Protein AF-A0A0F8YLU1-F1 (afdb_monomer_lite)

Secondary structure (DSSP, 8-state):
----GGG-B---SSS-S--BHHHHHHHH---EEEEE--EEE-SSS-EEE--EEEEEESSSSTTSPEEEEEE--EEPSPPPBTSEEEEEEE-GGGS-EEEEESSTHHHHT-TTEEEEEEEEEETTEEEEEPPP---SHHHHHHHHHHHHH-S-EEEE---EEEETTTEEEE---EEEETTEEEEPPPEETT-EEE--B--TTEEE-TTS---GGGTT-EEEETTTTEEEEEEEEEETTEEEESS-S-SSS--EEEES-EEEEEEETTSSS-EEEEEEEE-S--SSEEEETTTEEEEPPTT-B--EEEEEETTSS-EEEEEPSS-B-HHHHHTPPPPSS--HHHHHHEEE--

Sequence (350 aa):
DITKSTDVEVSELKTATYDDVQDYINFYGHRSLFPGGAITDNGDGTVAIASLTGWSSISDSESAVGKFFDFAGGNTPSLTDLTTNYIYLDYNGGTPQLVVSTDILTHGFKLDHIHVGTAFRDGTETHFHKPTNFELDLGATVDMHHQEEDLVHRVDGLITTETGTRNLDVTAGVLYEGLNRHTSLPFDTSRSGTADFNEVNKLHDADGDFSANDVGKSVHNTTDDTYGTITAFVDSGELTLAGDTFPDGDENYTIDFWTYHYYDGDLGTPAWVEVHGATQISNSQYNDVATGLSNFTANRYGVSWVFMEIDGQHFHVVYGQGDYKVNQAEEAGVPSSLPNIVTNYCALIA

Structure (mmCIF, N/CA/C/O backbone):
data_AF-A0A0F8YLU1-F1
#
_entry.id   AF-A0A0F8YLU1-F1
#
loop_
_atom_site.group_PDB
_atom_site.id
_atom_site.type_symbol
_atom_site.label_atom_id
_atom_site.label_alt_id
_atom_site.label_comp_id
_atom_site.label_asym_id
_atom_site.label_entity_id
_atom_site.label_seq_id
_atom_site.pdbx_PDB_ins_code
_atom_site.Cartn_x
_atom_site.Cartn_y
_atom_site.Cartn_z
_atom_site.occupancy
_atom_site.B_iso_or_equiv
_atom_site.auth_seq_id
_atom_site.auth_comp_id
_atom_site.auth_asym_id
_atom_site.auth_atom_id
_atom_site.pdbx_PDB_model_num
ATOM 1 N N . ASP A 1 1 ? 38.378 -16.925 -27.581 1.00 68.25 1 ASP A N 1
ATOM 2 C CA . ASP A 1 1 ? 37.843 -15.647 -28.076 1.00 68.25 1 ASP A CA 1
ATOM 3 C C . ASP A 1 1 ? 36.393 -15.513 -27.673 1.00 68.25 1 ASP A C 1
ATOM 5 O O . ASP A 1 1 ? 35.659 -16.489 -27.761 1.00 68.25 1 ASP A O 1
ATOM 9 N N . ILE A 1 2 ? 36.027 -14.353 -27.131 1.00 78.31 2 ILE A N 1
ATOM 10 C CA . ILE A 1 2 ? 34.639 -14.003 -26.821 1.00 78.31 2 ILE A CA 1
ATOM 11 C C . ILE A 1 2 ? 34.125 -13.256 -28.052 1.00 78.31 2 ILE A C 1
ATOM 13 O O . ILE A 1 2 ? 34.596 -12.153 -28.321 1.00 78.31 2 ILE A O 1
ATOM 17 N N . THR A 1 3 ? 33.222 -13.867 -28.815 1.00 83.31 3 THR A N 1
ATOM 18 C CA . THR A 1 3 ? 32.507 -13.184 -29.903 1.00 83.31 3 THR A CA 1
ATOM 19 C C . THR A 1 3 ? 31.447 -12.280 -29.282 1.00 83.31 3 THR A C 1
ATOM 21 O O . THR A 1 3 ? 30.679 -12.743 -28.436 1.00 83.31 3 THR A O 1
ATOM 24 N N . LYS A 1 4 ? 31.428 -10.991 -29.637 1.00 86.81 4 LYS A N 1
ATOM 25 C CA . LYS A 1 4 ? 30.410 -10.054 -29.139 1.00 86.81 4 LYS A CA 1
ATOM 26 C C . LYS A 1 4 ? 29.098 -10.275 -29.882 1.00 86.81 4 LYS A C 1
ATOM 28 O O . LYS A 1 4 ? 29.123 -10.708 -31.025 1.00 86.81 4 LYS A O 1
ATOM 33 N N . SER A 1 5 ? 27.969 -9.937 -29.262 1.00 84.12 5 SER A N 1
ATOM 34 C CA . SER A 1 5 ? 26.648 -9.967 -29.913 1.00 84.12 5 SER A CA 1
ATOM 35 C C . SER A 1 5 ? 26.618 -9.166 -31.218 1.00 84.12 5 SER A C 1
ATOM 37 O O . SER A 1 5 ? 26.029 -9.633 -32.183 1.00 84.12 5 SER A O 1
ATOM 39 N N . THR A 1 6 ? 27.330 -8.037 -31.262 1.00 87.88 6 THR A N 1
ATOM 40 C CA . THR A 1 6 ? 27.495 -7.175 -32.450 1.00 87.88 6 THR A CA 1
ATOM 41 C C . THR A 1 6 ? 28.252 -7.825 -33.607 1.00 87.88 6 THR A C 1
ATOM 43 O O . THR A 1 6 ? 28.361 -7.257 -34.682 1.00 87.88 6 THR A O 1
ATOM 46 N N . ASP A 1 7 ? 28.873 -8.980 -33.364 1.00 89.44 7 ASP A N 1
ATOM 47 C CA . ASP A 1 7 ? 29.662 -9.705 -34.359 1.00 89.44 7 ASP A CA 1
ATOM 48 C C . ASP A 1 7 ? 28.977 -11.039 -34.735 1.00 89.44 7 ASP A C 1
ATOM 50 O O . ASP A 1 7 ? 29.549 -11.852 -35.466 1.00 89.44 7 ASP A O 1
ATOM 54 N N . VAL A 1 8 ? 27.786 -11.314 -34.180 1.00 92.38 8 VAL A N 1
ATOM 55 C CA . VAL A 1 8 ? 27.002 -12.525 -34.456 1.00 92.38 8 VAL A CA 1
ATOM 56 C C . VAL A 1 8 ? 25.861 -12.169 -35.399 1.00 92.38 8 VAL A C 1
ATOM 58 O O . VAL A 1 8 ? 24.826 -11.674 -34.970 1.00 92.38 8 VAL A O 1
ATOM 61 N N . GLU A 1 9 ? 26.057 -12.479 -36.674 1.00 92.31 9 GLU A N 1
ATOM 62 C CA . GLU A 1 9 ? 25.076 -12.272 -37.742 1.00 92.31 9 GLU A CA 1
ATOM 63 C C . GLU A 1 9 ? 23.795 -13.099 -37.533 1.00 92.31 9 GLU A C 1
ATOM 65 O O . GLU A 1 9 ? 23.839 -14.273 -37.135 1.00 92.31 9 GLU A O 1
ATOM 70 N N . VAL A 1 10 ? 22.651 -12.517 -37.886 1.00 90.12 10 VAL A N 1
ATOM 71 C CA . VAL A 1 10 ? 21.368 -13.213 -38.037 1.00 90.12 10 VAL A CA 1
ATOM 72 C C . VAL A 1 10 ? 21.068 -13.482 -39.516 1.00 90.12 10 VAL A C 1
ATOM 74 O O . VAL A 1 10 ? 21.683 -12.935 -40.424 1.00 90.12 10 VAL A O 1
ATOM 77 N N . SER A 1 11 ? 20.123 -14.383 -39.802 1.00 92.88 11 SER A N 1
ATOM 78 C CA . SER A 1 11 ? 19.736 -14.655 -41.192 1.00 92.88 11 SER A CA 1
ATOM 79 C C . SER A 1 11 ? 19.017 -13.447 -41.794 1.00 92.88 11 SER A C 1
ATOM 81 O O . SER A 1 11 ? 17.871 -13.174 -41.441 1.00 92.88 11 SER A O 1
ATOM 83 N N . GLU A 1 12 ? 19.637 -12.799 -42.775 1.00 90.12 12 GLU A N 1
ATOM 84 C CA . GLU A 1 12 ? 19.098 -11.606 -43.429 1.00 90.12 12 GLU A CA 1
ATOM 85 C C . GLU A 1 12 ? 18.596 -11.846 -44.865 1.00 90.12 12 GLU A C 1
ATOM 87 O O . GLU A 1 12 ? 18.994 -12.778 -45.573 1.00 90.12 12 GLU A O 1
ATOM 92 N N . LEU A 1 13 ? 17.688 -10.975 -45.318 1.00 92.38 13 LEU A N 1
ATOM 93 C CA . LEU A 1 13 ? 17.268 -10.910 -46.714 1.00 92.38 13 LEU A CA 1
ATOM 94 C C . LEU A 1 13 ? 18.030 -9.789 -47.427 1.00 92.38 13 LEU A C 1
ATOM 96 O O . LEU A 1 13 ? 17.657 -8.622 -47.326 1.00 92.38 13 LEU A O 1
ATOM 100 N N . LYS A 1 14 ? 19.010 -10.165 -48.258 1.00 92.00 14 LYS A N 1
ATOM 101 C CA . LYS A 1 14 ? 19.927 -9.229 -48.939 1.00 92.00 14 LYS A CA 1
ATOM 102 C C . LYS A 1 14 ? 20.743 -8.453 -47.903 1.00 92.00 14 LYS A C 1
ATOM 104 O O . LYS A 1 14 ? 21.331 -9.103 -47.069 1.00 92.00 14 LYS A O 1
ATOM 109 N N . THR A 1 15 ? 20.810 -7.127 -48.011 1.00 88.75 15 THR A N 1
ATOM 110 C CA . THR A 1 15 ? 21.488 -6.246 -47.057 1.00 88.75 15 THR A CA 1
ATOM 111 C C . THR A 1 15 ? 20.410 -5.609 -46.198 1.00 88.75 15 THR A C 1
ATOM 113 O O . THR A 1 15 ? 19.779 -4.634 -46.629 1.00 88.75 15 THR A O 1
ATOM 116 N N . ALA A 1 16 ? 20.118 -6.230 -45.060 1.00 90.00 16 ALA A N 1
ATOM 117 C CA . ALA A 1 16 ? 19.175 -5.672 -44.104 1.00 90.00 16 ALA A CA 1
ATOM 118 C C . ALA A 1 16 ? 19.813 -4.483 -43.365 1.00 90.00 16 ALA A C 1
ATOM 120 O O . ALA A 1 16 ? 21.024 -4.299 -43.377 1.00 90.00 16 ALA A O 1
ATOM 121 N N . THR A 1 17 ? 18.985 -3.616 -42.778 1.00 90.06 17 THR A N 1
ATOM 122 C CA . THR A 1 17 ? 19.468 -2.510 -41.927 1.00 90.06 17 THR A CA 1
ATOM 123 C C . THR A 1 17 ? 19.915 -2.998 -40.549 1.00 90.06 17 THR A C 1
ATOM 125 O O . THR A 1 17 ? 20.731 -2.331 -39.928 1.00 90.06 17 THR A O 1
ATOM 128 N N . TYR A 1 18 ? 19.363 -4.130 -40.112 1.00 89.62 18 TYR A N 1
ATOM 129 C CA . TYR A 1 18 ? 19.653 -4.807 -38.856 1.00 89.62 18 TYR A CA 1
ATOM 130 C C . TYR A 1 18 ? 20.107 -6.219 -39.204 1.00 89.62 18 TYR A C 1
ATOM 132 O O . TYR A 1 18 ? 19.335 -6.959 -39.829 1.00 89.62 18 TYR A O 1
ATOM 140 N N . ASP A 1 19 ? 21.343 -6.556 -38.871 1.00 92.06 19 ASP A N 1
ATOM 141 C CA . ASP A 1 19 ? 22.030 -7.748 -39.377 1.00 92.06 19 ASP A CA 1
ATOM 142 C C . ASP A 1 19 ? 22.650 -8.612 -38.272 1.00 92.06 19 ASP A C 1
ATOM 144 O O . ASP A 1 19 ? 22.906 -9.793 -38.502 1.00 92.06 19 ASP A O 1
ATOM 148 N N . ASP A 1 20 ? 22.753 -8.105 -37.041 1.00 91.94 20 ASP A N 1
ATOM 149 C CA . ASP A 1 20 ? 23.341 -8.835 -35.919 1.00 91.94 20 ASP A CA 1
ATOM 150 C C . ASP A 1 20 ? 22.358 -9.157 -34.766 1.00 91.94 20 ASP A C 1
ATOM 152 O O . ASP A 1 20 ? 21.194 -8.740 -34.707 1.00 91.94 20 ASP A O 1
ATOM 156 N N . VAL A 1 21 ? 22.825 -9.981 -33.823 1.00 90.62 21 VAL A N 1
ATOM 157 C CA . VAL A 1 21 ? 22.070 -10.366 -32.620 1.00 90.62 21 VAL A CA 1
ATOM 158 C C . VAL A 1 21 ? 21.841 -9.177 -31.685 1.00 90.62 21 VAL A C 1
ATOM 160 O O . VAL A 1 21 ? 20.828 -9.156 -30.983 1.00 90.62 21 VAL A O 1
ATOM 163 N N . GLN A 1 22 ? 22.749 -8.199 -31.639 1.00 89.38 22 GLN A N 1
ATOM 164 C CA . GLN A 1 22 ? 22.574 -7.010 -30.805 1.00 89.38 22 GLN A CA 1
ATOM 165 C C . GLN A 1 22 ? 21.414 -6.152 -31.309 1.00 89.38 22 GLN A C 1
ATOM 167 O O . GLN A 1 22 ? 20.611 -5.705 -30.495 1.00 89.38 22 GLN A O 1
ATOM 172 N N . ASP A 1 23 ? 21.289 -5.964 -32.617 1.00 88.31 23 ASP A N 1
ATOM 173 C CA . ASP A 1 23 ? 20.186 -5.236 -33.228 1.00 88.31 23 ASP A CA 1
ATOM 174 C C . ASP A 1 23 ? 18.858 -5.916 -32.938 1.00 88.31 23 ASP A C 1
ATOM 176 O O . ASP A 1 23 ? 17.919 -5.258 -32.497 1.00 88.31 23 ASP A O 1
ATOM 180 N N . TYR A 1 24 ? 18.792 -7.243 -33.084 1.00 87.25 24 TYR A N 1
ATOM 181 C CA . TYR A 1 24 ? 17.609 -7.997 -32.676 1.00 87.25 24 TYR A CA 1
ATOM 182 C C . TYR A 1 24 ? 17.284 -7.739 -31.195 1.00 87.25 24 TYR A C 1
ATOM 184 O O . TYR A 1 24 ? 16.157 -7.390 -30.852 1.00 87.25 24 TYR A O 1
ATOM 192 N N . ILE A 1 25 ? 18.274 -7.829 -30.307 1.00 86.19 25 ILE A N 1
ATOM 193 C CA . ILE A 1 25 ? 18.087 -7.552 -28.878 1.00 86.19 25 ILE A CA 1
ATOM 194 C C . ILE A 1 25 ? 17.696 -6.091 -28.613 1.00 86.19 25 ILE A C 1
ATOM 196 O O . ILE A 1 25 ? 17.015 -5.852 -27.634 1.00 86.19 25 ILE A O 1
ATOM 200 N N . ASN A 1 26 ? 18.029 -5.101 -29.436 1.00 84.62 26 ASN A N 1
ATOM 201 C CA . ASN A 1 26 ? 17.576 -3.725 -29.179 1.00 84.62 26 ASN A CA 1
ATOM 202 C C . ASN A 1 26 ? 16.054 -3.576 -29.365 1.00 84.62 26 ASN A C 1
ATOM 204 O O . ASN A 1 26 ? 15.418 -2.826 -28.631 1.00 84.62 26 ASN A O 1
ATOM 208 N N . PHE A 1 27 ? 15.459 -4.347 -30.283 1.00 78.00 27 PHE A N 1
ATOM 209 C CA . PHE A 1 27 ? 14.010 -4.340 -30.521 1.00 78.00 27 PHE A CA 1
ATOM 210 C C . PHE A 1 27 ? 13.203 -5.194 -29.552 1.00 78.00 27 PHE A C 1
ATOM 212 O O . PHE A 1 27 ? 12.016 -4.941 -29.402 1.00 78.00 27 PHE A O 1
ATOM 219 N N . TYR A 1 28 ? 13.811 -6.223 -28.955 1.00 73.94 28 TYR A N 1
ATOM 220 C CA . TYR A 1 28 ? 13.115 -7.171 -28.070 1.00 73.94 28 TYR A CA 1
ATOM 221 C C . TYR A 1 28 ? 13.640 -7.151 -26.629 1.00 73.94 28 TYR A C 1
ATOM 223 O O . TYR A 1 28 ? 12.978 -7.615 -25.712 1.00 73.94 28 TYR A O 1
ATOM 231 N N . GLY A 1 29 ? 14.841 -6.639 -26.405 1.00 67.62 29 GLY A N 1
ATOM 232 C CA . GLY A 1 29 ? 15.466 -6.407 -25.108 1.00 67.62 29 GLY A CA 1
ATOM 233 C C . GLY A 1 29 ? 15.010 -5.061 -24.579 1.00 67.62 29 GLY A C 1
ATOM 234 O O . GLY A 1 29 ? 15.733 -4.069 -24.630 1.00 67.62 29 GLY A O 1
ATOM 235 N N . HIS A 1 30 ? 13.780 -5.036 -24.094 1.00 73.00 30 HIS A N 1
ATOM 236 C CA . HIS A 1 30 ? 13.181 -3.864 -23.465 1.00 73.00 30 HIS A CA 1
ATOM 237 C C . HIS A 1 30 ? 13.612 -3.742 -22.009 1.00 73.00 30 HIS A C 1
ATOM 239 O O . HIS A 1 30 ? 14.353 -4.583 -21.512 1.00 73.00 30 HIS A O 1
ATOM 245 N N . ARG A 1 31 ? 13.124 -2.722 -21.298 1.00 82.06 31 ARG A N 1
ATOM 246 C CA . ARG A 1 31 ? 13.437 -2.538 -19.880 1.00 82.06 31 ARG A CA 1
ATOM 247 C C . ARG A 1 31 ? 13.064 -3.760 -19.038 1.00 82.06 31 ARG A C 1
ATOM 249 O O . ARG A 1 31 ? 12.001 -4.354 -19.212 1.00 82.06 31 ARG A O 1
ATOM 256 N N . SER A 1 32 ? 13.938 -4.136 -18.118 1.00 84.62 32 SER A N 1
ATOM 257 C CA . SER A 1 32 ? 13.694 -5.250 -17.209 1.00 84.62 32 SER A CA 1
ATOM 258 C C . SER A 1 32 ? 14.352 -4.999 -15.866 1.00 84.62 32 SER A C 1
ATOM 260 O O . SER A 1 32 ? 15.532 -4.644 -15.784 1.00 84.62 32 SER A O 1
ATOM 262 N N . LEU A 1 33 ? 13.569 -5.205 -14.812 1.00 84.50 33 LEU A N 1
ATOM 263 C CA . LEU A 1 33 ? 14.049 -5.200 -13.440 1.00 84.50 33 LEU A CA 1
ATOM 264 C C . LEU A 1 33 ? 14.452 -6.626 -13.060 1.00 84.50 33 LEU A C 1
ATOM 266 O O . LEU A 1 33 ? 13.634 -7.540 -13.116 1.00 84.50 33 LEU A O 1
ATOM 270 N N . PHE A 1 34 ? 15.710 -6.824 -12.679 1.00 83.31 34 PHE A N 1
ATOM 271 C CA . PHE A 1 34 ? 16.201 -8.103 -12.165 1.00 83.31 34 PHE A CA 1
ATOM 272 C C . PHE A 1 34 ? 16.194 -8.093 -10.624 1.00 83.31 34 PHE A C 1
ATOM 274 O O . PHE A 1 34 ? 15.936 -7.048 -10.018 1.00 83.31 34 PHE A O 1
ATOM 281 N N . PRO A 1 35 ? 16.429 -9.243 -9.955 1.00 83.25 35 PRO A N 1
ATOM 282 C CA . PRO A 1 35 ? 16.371 -9.323 -8.497 1.00 83.25 35 PRO A CA 1
ATOM 283 C C . PRO A 1 35 ? 17.220 -8.259 -7.784 1.00 83.25 35 PRO A C 1
ATOM 285 O O . PRO A 1 35 ? 18.314 -7.913 -8.229 1.00 83.25 35 PRO A O 1
ATOM 288 N N . GLY A 1 36 ? 16.718 -7.774 -6.646 1.00 87.19 36 GLY A N 1
ATOM 289 C CA . GLY A 1 36 ? 17.308 -6.679 -5.870 1.00 87.19 36 GLY A CA 1
ATOM 290 C C . GLY A 1 36 ? 16.298 -5.562 -5.619 1.00 87.19 36 GLY A C 1
ATOM 291 O O . GLY A 1 36 ? 15.098 -5.751 -5.826 1.00 87.19 36 GLY A O 1
ATOM 292 N N . GLY A 1 37 ? 16.767 -4.399 -5.167 1.00 89.50 37 GLY A N 1
ATOM 293 C CA . GLY A 1 37 ? 15.939 -3.193 -5.060 1.00 89.50 37 GLY A CA 1
ATOM 294 C C . GLY A 1 37 ? 14.806 -3.335 -4.053 1.00 89.50 37 GLY A C 1
ATOM 295 O O . GLY A 1 37 ? 13.666 -3.012 -4.375 1.00 89.50 37 GLY A O 1
ATOM 296 N N . ALA A 1 38 ? 15.106 -3.909 -2.886 1.00 91.31 38 ALA A N 1
ATOM 297 C CA . ALA A 1 38 ? 14.217 -3.823 -1.735 1.00 91.31 38 ALA A CA 1
ATOM 298 C C . ALA A 1 38 ? 13.979 -2.346 -1.394 1.00 91.31 38 ALA A C 1
ATOM 300 O O . ALA A 1 38 ? 14.909 -1.543 -1.504 1.00 91.31 38 ALA A O 1
ATOM 301 N N . ILE A 1 39 ? 12.747 -2.020 -1.011 1.00 93.62 39 ILE A N 1
ATOM 302 C CA . ILE A 1 39 ? 12.344 -0.674 -0.610 1.00 93.62 39 ILE A CA 1
ATOM 303 C C . ILE A 1 39 ? 12.258 -0.653 0.913 1.00 93.62 39 ILE A C 1
ATOM 305 O O . ILE A 1 39 ? 11.734 -1.597 1.506 1.00 93.62 39 ILE A O 1
ATOM 309 N N . THR A 1 40 ? 12.798 0.385 1.538 1.00 93.12 40 THR A N 1
ATOM 310 C CA . THR A 1 40 ? 12.690 0.607 2.985 1.00 93.12 40 THR A CA 1
ATOM 311 C C . THR A 1 40 ? 12.350 2.062 3.264 1.00 93.12 40 THR A C 1
ATOM 313 O O . THR A 1 40 ? 12.873 2.945 2.583 1.00 93.12 40 THR A O 1
ATOM 316 N N . ASP A 1 41 ? 11.531 2.315 4.284 1.00 91.19 41 ASP A N 1
ATOM 317 C CA . ASP A 1 41 ? 11.295 3.670 4.790 1.00 91.19 41 ASP A CA 1
ATOM 318 C C . ASP A 1 41 ? 12.572 4.229 5.444 1.00 91.19 41 ASP A C 1
ATOM 320 O O . ASP A 1 41 ? 13.274 3.508 6.160 1.00 91.19 41 ASP A O 1
ATOM 324 N N . ASN A 1 42 ? 12.874 5.508 5.215 1.00 91.81 42 ASN A N 1
ATOM 325 C CA . ASN A 1 42 ? 13.940 6.228 5.919 1.00 91.81 42 ASN A CA 1
ATOM 326 C C . ASN A 1 42 ? 13.452 6.925 7.204 1.00 91.81 42 ASN A C 1
ATOM 328 O O . ASN A 1 42 ? 14.278 7.426 7.970 1.00 91.81 42 ASN A O 1
ATOM 332 N N . GLY A 1 43 ? 12.139 6.980 7.444 1.00 88.50 43 GLY A N 1
ATOM 333 C CA . GLY A 1 43 ? 11.510 7.675 8.572 1.00 88.50 43 GLY A CA 1
ATOM 334 C C . GLY A 1 43 ? 11.515 9.202 8.440 1.00 88.50 43 GLY A C 1
ATOM 335 O O . GLY A 1 43 ? 11.332 9.913 9.427 1.00 88.50 43 GLY A O 1
ATOM 336 N N . ASP A 1 44 ? 11.780 9.722 7.241 1.00 90.06 44 ASP A N 1
ATOM 337 C CA . ASP A 1 44 ? 11.851 11.156 6.939 1.00 90.06 44 ASP A CA 1
ATOM 338 C C . ASP A 1 44 ? 10.957 11.568 5.756 1.00 90.06 44 ASP A C 1
ATOM 340 O O . ASP A 1 44 ? 11.106 12.664 5.208 1.00 90.06 44 ASP A O 1
ATOM 344 N N . GLY A 1 45 ? 10.026 10.693 5.358 1.00 90.25 45 GLY A N 1
ATOM 345 C CA . GLY A 1 45 ? 9.192 10.878 4.174 1.00 90.25 45 GLY A CA 1
ATOM 346 C C . GLY A 1 45 ? 9.909 10.563 2.852 1.00 90.25 45 GLY A C 1
ATOM 347 O O . GLY A 1 45 ? 9.423 10.920 1.778 1.00 90.25 45 GLY A O 1
ATOM 348 N N . THR A 1 46 ? 11.078 9.927 2.881 1.00 94.19 46 THR A N 1
ATOM 349 C CA . THR A 1 46 ? 11.717 9.349 1.690 1.00 94.19 46 THR A CA 1
ATOM 350 C C . THR A 1 46 ? 11.883 7.846 1.843 1.00 94.19 46 THR A C 1
ATOM 352 O O . THR A 1 46 ? 11.891 7.320 2.951 1.00 94.19 46 THR A O 1
ATOM 355 N N . VAL A 1 47 ? 12.066 7.150 0.721 1.00 95.81 47 VAL A N 1
ATOM 356 C CA . VAL A 1 47 ? 12.349 5.712 0.727 1.00 95.81 47 VAL A CA 1
ATOM 357 C C . VAL A 1 47 ? 13.746 5.441 0.177 1.00 95.81 47 VAL A C 1
ATOM 359 O O . VAL A 1 47 ? 14.266 6.175 -0.672 1.00 95.81 47 VAL A O 1
ATOM 362 N N . ALA A 1 48 ? 14.379 4.380 0.661 1.00 95.88 48 ALA A N 1
ATOM 363 C CA . ALA A 1 48 ? 15.628 3.865 0.120 1.00 95.88 48 ALA A CA 1
ATOM 364 C C . ALA A 1 48 ? 15.359 2.669 -0.792 1.00 95.88 48 ALA A C 1
ATOM 366 O O . ALA A 1 48 ? 14.561 1.792 -0.473 1.00 95.88 48 ALA A O 1
ATOM 367 N N . ILE A 1 49 ? 16.065 2.625 -1.920 1.00 95.62 49 ILE A N 1
ATOM 368 C CA . ILE A 1 49 ? 16.071 1.496 -2.848 1.00 95.62 49 ILE A CA 1
ATOM 369 C C . ILE A 1 49 ? 17.425 0.804 -2.725 1.00 95.62 49 ILE A C 1
ATOM 371 O O . ILE A 1 49 ? 18.470 1.418 -2.953 1.00 95.62 49 ILE A O 1
ATOM 375 N N . ALA A 1 50 ? 17.420 -0.478 -2.367 1.00 95.38 50 ALA A N 1
ATOM 376 C CA . ALA A 1 50 ? 18.634 -1.282 -2.276 1.00 95.38 50 ALA A CA 1
ATOM 377 C C . ALA A 1 50 ? 19.285 -1.513 -3.652 1.00 95.38 50 ALA A C 1
ATOM 379 O O . ALA A 1 50 ? 18.719 -1.216 -4.706 1.00 95.38 50 ALA A O 1
ATOM 380 N N . SER A 1 51 ? 20.485 -2.096 -3.654 1.00 94.62 51 SER A N 1
ATOM 381 C CA . SER A 1 51 ? 21.176 -2.439 -4.897 1.00 94.62 51 SER A CA 1
ATOM 382 C C . SER A 1 51 ? 20.344 -3.371 -5.778 1.00 94.62 51 SER A C 1
ATOM 384 O O . SER A 1 51 ? 19.683 -4.285 -5.271 1.00 94.62 51 SER A O 1
ATOM 386 N N . LEU A 1 52 ? 20.408 -3.173 -7.091 1.00 92.50 52 LEU A N 1
ATOM 387 C CA . LEU A 1 52 ? 19.699 -3.993 -8.070 1.00 92.50 52 LEU A CA 1
ATOM 388 C C . LEU A 1 52 ? 20.440 -4.030 -9.404 1.00 92.50 52 LEU A C 1
ATOM 390 O O . LEU A 1 52 ? 21.244 -3.144 -9.700 1.00 92.50 52 LEU A O 1
ATOM 394 N N . THR A 1 53 ? 20.120 -5.029 -10.218 1.00 92.50 53 THR A N 1
ATOM 395 C CA . THR A 1 53 ? 20.554 -5.096 -11.615 1.00 92.50 53 THR A CA 1
ATOM 396 C C . THR A 1 53 ? 19.377 -4.736 -12.515 1.00 92.50 53 THR A C 1
ATOM 398 O O . THR A 1 53 ? 18.249 -5.187 -12.309 1.00 92.50 53 THR A O 1
ATOM 401 N N . GLY A 1 54 ? 19.638 -3.908 -13.519 1.00 90.50 54 GLY A N 1
ATOM 402 C CA . GLY A 1 54 ? 18.657 -3.494 -14.511 1.00 90.50 54 GLY A CA 1
ATOM 403 C C . GLY A 1 54 ? 19.136 -3.794 -15.922 1.00 90.50 54 GLY A C 1
ATOM 404 O O . GLY A 1 54 ? 20.335 -3.884 -16.193 1.00 90.50 54 GLY A O 1
ATOM 405 N N . TRP A 1 55 ? 18.177 -3.919 -16.828 1.00 90.25 55 TRP A N 1
ATOM 406 C CA . TRP A 1 55 ? 18.399 -3.748 -18.254 1.00 90.25 55 TRP A CA 1
ATOM 407 C C . TRP A 1 55 ? 17.504 -2.620 -18.750 1.00 90.25 55 TRP A C 1
ATOM 409 O O . TRP A 1 55 ? 16.317 -2.598 -18.431 1.00 90.25 55 TRP A O 1
ATOM 419 N N . SER A 1 56 ? 18.045 -1.706 -19.547 1.00 90.56 56 SER A N 1
ATOM 420 C CA . SER A 1 56 ? 17.256 -0.713 -20.281 1.00 90.56 56 SER A CA 1
ATOM 421 C C . SER A 1 56 ? 17.994 -0.254 -21.534 1.00 90.56 56 SER A C 1
ATOM 423 O O . SER A 1 56 ? 19.188 -0.531 -21.714 1.00 90.56 56 SER A O 1
ATOM 425 N N . SER A 1 57 ? 17.282 0.453 -22.409 1.00 91.38 57 SER A N 1
ATOM 426 C CA . SER A 1 57 ? 17.914 1.197 -23.494 1.00 91.38 57 SER A CA 1
ATOM 427 C C . SER A 1 57 ? 18.757 2.334 -22.921 1.00 91.38 57 SER A C 1
ATOM 429 O O . SER A 1 57 ? 18.389 2.961 -21.931 1.00 91.38 57 SER A O 1
ATOM 431 N N . ILE A 1 58 ? 19.884 2.654 -23.561 1.00 92.50 58 ILE A N 1
ATOM 432 C CA . ILE A 1 58 ? 20.732 3.779 -23.119 1.00 92.50 58 ILE A CA 1
ATOM 433 C C . ILE A 1 58 ? 20.090 5.165 -23.313 1.00 92.50 58 ILE A C 1
ATOM 435 O O . ILE A 1 58 ? 20.648 6.164 -22.856 1.00 92.50 58 ILE A O 1
ATOM 439 N N . SER A 1 59 ? 18.982 5.228 -24.049 1.00 92.88 59 SER A N 1
ATOM 440 C CA . SER A 1 59 ? 18.160 6.415 -24.282 1.00 92.88 59 SER A CA 1
ATOM 441 C C . SER A 1 59 ? 16.746 5.995 -24.674 1.00 92.88 59 SER A C 1
ATOM 443 O O . SER A 1 59 ? 16.569 4.895 -25.202 1.00 92.88 59 SER A O 1
ATOM 445 N N . ASP A 1 60 ? 15.781 6.896 -24.522 1.00 90.94 60 ASP A N 1
ATOM 446 C CA . ASP A 1 60 ? 14.400 6.735 -24.988 1.00 90.94 60 ASP A CA 1
ATOM 447 C C . ASP A 1 60 ? 14.275 6.674 -26.530 1.00 90.94 60 ASP A C 1
ATOM 449 O O . ASP A 1 60 ? 13.937 7.645 -27.209 1.00 90.94 60 ASP A O 1
ATOM 453 N N . SER A 1 61 ? 14.655 5.539 -27.119 1.00 87.94 61 SER A N 1
ATOM 454 C CA . SER A 1 61 ? 14.537 5.252 -28.550 1.00 87.94 61 SER A CA 1
ATOM 455 C C . SER A 1 61 ? 14.510 3.748 -28.798 1.00 87.94 61 SER A C 1
ATOM 457 O O . SER A 1 61 ? 15.339 3.012 -28.267 1.00 87.94 61 SER A O 1
ATOM 459 N N . GLU A 1 62 ? 13.620 3.305 -29.685 1.00 80.12 62 GLU A N 1
ATOM 460 C CA . GLU A 1 62 ? 13.476 1.897 -30.092 1.00 80.12 62 GLU A CA 1
ATOM 461 C C . GLU A 1 62 ? 14.729 1.316 -30.771 1.00 80.12 62 GLU A C 1
ATOM 463 O O . GLU A 1 62 ? 14.894 0.107 -30.852 1.00 80.12 62 GLU A O 1
ATOM 468 N N . SER A 1 63 ? 15.622 2.176 -31.270 1.00 81.81 63 SER A N 1
ATOM 469 C CA . SER A 1 63 ? 16.878 1.769 -31.918 1.00 81.81 63 SER A CA 1
ATOM 470 C C . SER A 1 63 ? 18.105 1.899 -31.013 1.00 81.81 63 SER A C 1
ATOM 472 O O . SER A 1 63 ? 19.225 1.610 -31.437 1.00 81.81 63 SER A O 1
ATOM 474 N N . ALA A 1 64 ? 17.923 2.389 -29.784 1.00 89.31 64 ALA A N 1
ATOM 475 C CA . ALA A 1 64 ? 19.024 2.556 -28.853 1.00 89.31 64 ALA A CA 1
ATOM 476 C C . ALA A 1 64 ? 19.527 1.198 -28.360 1.00 89.31 64 ALA A C 1
ATOM 478 O O . ALA A 1 64 ? 18.766 0.254 -28.170 1.00 89.31 64 ALA A O 1
ATOM 479 N N . VAL A 1 65 ? 20.835 1.119 -28.115 1.00 90.62 65 VAL A N 1
ATOM 480 C CA . VAL A 1 65 ? 21.454 -0.105 -27.607 1.00 90.62 65 VAL A CA 1
ATOM 481 C C . VAL A 1 65 ? 20.952 -0.388 -26.192 1.00 90.62 65 VAL A C 1
ATOM 483 O O . VAL A 1 65 ? 21.038 0.485 -25.327 1.00 90.62 65 VAL A O 1
ATOM 486 N N . GLY A 1 66 ? 20.480 -1.607 -25.944 1.00 89.81 66 GLY A N 1
ATOM 487 C CA . GLY A 1 66 ? 20.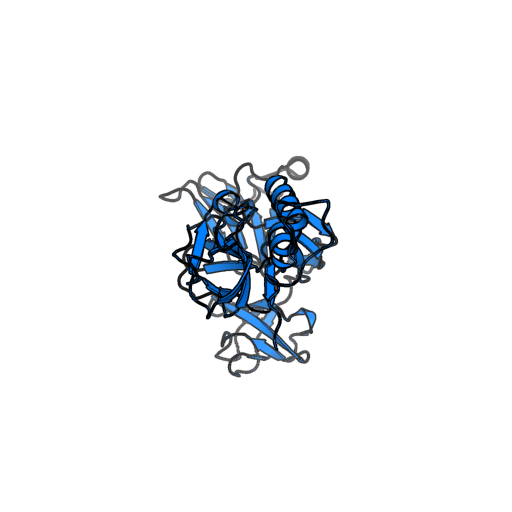151 -2.078 -24.599 1.00 89.81 66 GLY A CA 1
ATOM 488 C C . GLY A 1 66 ? 21.395 -2.493 -23.810 1.00 89.81 66 GLY A C 1
ATOM 489 O O . GLY A 1 66 ? 22.358 -3.024 -24.377 1.00 89.81 66 GLY A O 1
ATOM 490 N N . LYS A 1 67 ? 21.411 -2.233 -22.499 1.00 90.38 67 LYS A N 1
ATOM 491 C CA . LYS A 1 67 ? 22.533 -2.594 -21.620 1.00 90.38 67 LYS A CA 1
ATOM 492 C C . LYS A 1 67 ? 22.079 -3.112 -20.268 1.00 90.38 67 LYS A C 1
ATOM 494 O O . LYS A 1 67 ? 21.185 -2.545 -19.651 1.00 90.38 67 LYS A O 1
ATOM 499 N N . PHE A 1 68 ? 22.817 -4.104 -19.767 1.00 91.44 68 PHE A N 1
ATOM 500 C CA . PHE A 1 68 ? 22.848 -4.414 -18.343 1.00 91.44 68 PHE A CA 1
ATOM 501 C C . PHE A 1 68 ? 23.629 -3.345 -17.586 1.00 91.44 68 PHE A C 1
ATOM 503 O O . PHE A 1 68 ? 24.688 -2.896 -18.040 1.00 91.44 68 PHE A O 1
ATOM 510 N N . PHE A 1 69 ? 23.135 -2.987 -16.411 1.00 92.69 69 PHE A N 1
ATOM 511 C CA . PHE A 1 69 ? 23.831 -2.129 -15.467 1.00 92.69 69 PHE A CA 1
ATOM 512 C C . PHE A 1 69 ? 23.451 -2.492 -14.034 1.00 92.69 69 PHE A C 1
ATOM 514 O O . PHE A 1 69 ? 22.365 -3.011 -13.774 1.00 92.69 69 PHE A O 1
ATOM 521 N N . ASP A 1 70 ? 24.348 -2.178 -13.106 1.00 94.00 70 ASP A N 1
ATOM 522 C CA . ASP A 1 70 ? 24.104 -2.321 -11.677 1.00 94.00 70 ASP A CA 1
ATOM 523 C C . ASP A 1 70 ? 23.872 -0.944 -11.060 1.00 94.00 70 ASP A C 1
ATOM 525 O O . ASP A 1 70 ? 24.603 0.015 -11.328 1.00 94.00 70 ASP A O 1
ATOM 529 N N . PHE A 1 71 ? 22.862 -0.856 -10.206 1.00 95.38 71 PHE A N 1
ATOM 530 C CA . PHE A 1 71 ? 22.626 0.282 -9.336 1.00 95.38 71 PHE A CA 1
ATOM 531 C C . PHE A 1 71 ? 23.053 -0.095 -7.919 1.00 95.38 71 PHE A C 1
ATOM 533 O O . PHE A 1 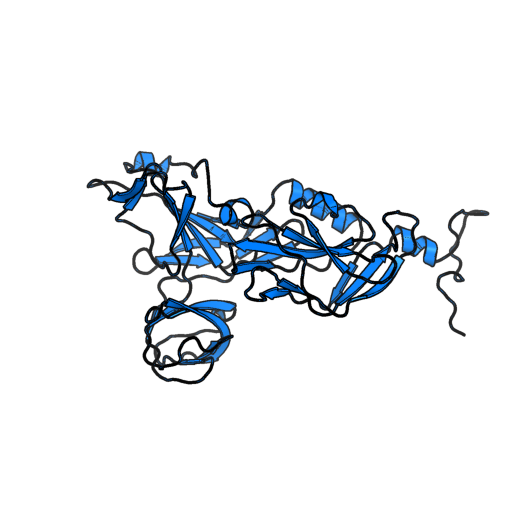71 ? 22.632 -1.117 -7.380 1.00 95.38 71 PHE A O 1
ATOM 540 N N . ALA A 1 72 ? 23.903 0.732 -7.310 1.00 95.38 72 ALA A N 1
ATOM 541 C CA . ALA A 1 72 ? 24.470 0.462 -5.989 1.00 95.38 72 ALA A CA 1
ATOM 542 C C . ALA A 1 72 ? 23.460 0.628 -4.835 1.00 95.38 72 ALA A C 1
ATOM 544 O O . ALA A 1 72 ? 23.764 0.243 -3.708 1.00 95.38 72 ALA A O 1
ATOM 545 N N . GLY A 1 73 ? 22.275 1.173 -5.116 1.00 95.38 73 GLY A N 1
ATOM 546 C CA . GLY A 1 73 ? 21.299 1.587 -4.117 1.00 95.38 73 GLY A CA 1
ATOM 547 C C . GLY A 1 73 ? 21.405 3.079 -3.795 1.00 95.38 73 GLY A C 1
ATOM 548 O O . GLY A 1 73 ? 22.437 3.714 -4.029 1.00 95.38 73 GLY A O 1
ATOM 549 N N . GLY A 1 74 ? 20.324 3.651 -3.275 1.00 96.06 74 GLY A N 1
ATOM 550 C CA . GLY A 1 74 ? 20.257 5.065 -2.916 1.00 96.06 74 GLY A CA 1
ATOM 551 C C . GLY A 1 74 ? 18.877 5.489 -2.429 1.00 96.06 74 GLY A C 1
ATOM 552 O O . GLY A 1 74 ? 17.914 4.731 -2.521 1.00 96.06 74 GLY A O 1
ATOM 553 N N . ASN A 1 75 ? 18.797 6.719 -1.929 1.00 96.25 75 ASN A N 1
ATOM 554 C CA . ASN A 1 75 ? 17.545 7.316 -1.472 1.00 96.25 75 ASN A CA 1
ATOM 555 C C . ASN A 1 75 ? 16.843 8.012 -2.633 1.00 96.25 75 ASN A C 1
ATOM 557 O O . ASN A 1 75 ? 17.500 8.580 -3.515 1.00 96.25 75 ASN A O 1
ATOM 561 N N . THR A 1 76 ? 15.514 7.996 -2.624 1.00 96.62 76 THR A N 1
ATOM 562 C CA . THR A 1 76 ? 14.738 8.773 -3.586 1.00 96.62 76 THR A CA 1
ATOM 563 C C . THR A 1 76 ? 14.980 10.273 -3.397 1.00 96.62 76 THR A C 1
ATOM 565 O O . THR A 1 76 ? 15.266 10.735 -2.288 1.00 96.62 76 THR A O 1
ATOM 568 N N . PRO A 1 77 ? 14.801 11.079 -4.457 1.00 93.88 77 PRO A N 1
ATOM 569 C CA . PRO A 1 77 ? 14.443 12.483 -4.293 1.00 93.88 77 PRO A CA 1
ATOM 570 C C . PRO A 1 77 ? 13.234 12.648 -3.355 1.00 93.88 77 PRO A C 1
ATOM 572 O O . PRO A 1 77 ? 12.491 11.694 -3.110 1.00 93.88 77 PRO A O 1
ATOM 575 N N . SER A 1 78 ? 13.016 13.865 -2.851 1.00 91.81 78 SER A N 1
ATOM 576 C CA . SER A 1 78 ? 11.851 14.165 -2.011 1.00 91.81 78 SER A CA 1
ATOM 577 C C . SER A 1 78 ? 10.550 13.771 -2.711 1.00 91.81 78 SER A C 1
ATOM 579 O O . SER A 1 78 ? 10.309 14.177 -3.849 1.00 91.81 78 SER A O 1
ATOM 581 N N . LEU A 1 79 ? 9.716 13.003 -2.012 1.00 96.31 79 LEU A N 1
ATOM 582 C CA . LEU A 1 79 ? 8.408 12.585 -2.500 1.00 96.31 79 LEU A CA 1
ATOM 583 C C . LEU A 1 79 ? 7.388 13.714 -2.303 1.00 96.31 79 LEU A C 1
ATOM 585 O O . LEU A 1 79 ? 7.433 14.467 -1.321 1.00 96.31 79 LEU A O 1
ATOM 589 N N . THR A 1 80 ? 6.444 13.839 -3.227 1.00 96.25 80 THR A N 1
ATOM 590 C CA . THR A 1 80 ? 5.327 14.780 -3.084 1.00 96.25 80 THR A CA 1
ATOM 591 C C . THR A 1 80 ? 4.340 14.230 -2.060 1.00 96.25 80 THR A C 1
ATOM 593 O O . THR A 1 80 ? 4.056 13.037 -2.063 1.00 96.25 80 THR A O 1
ATOM 596 N N . ASP A 1 81 ? 3.860 15.096 -1.165 1.00 94.94 81 ASP A N 1
ATOM 597 C CA . ASP A 1 81 ? 2.966 14.692 -0.073 1.00 94.94 81 ASP A CA 1
ATOM 598 C C . ASP A 1 81 ? 1.572 14.364 -0.575 1.00 94.94 81 ASP A C 1
ATOM 600 O O . ASP A 1 81 ? 1.095 15.000 -1.521 1.00 94.94 81 ASP A O 1
ATOM 604 N N . LEU A 1 82 ? 0.899 13.470 0.144 1.00 91.50 82 LEU A N 1
ATOM 605 C CA . LEU A 1 82 ? -0.518 13.157 -0.003 1.00 91.50 82 LEU A CA 1
ATOM 606 C C . LEU A 1 82 ? -0.921 12.831 -1.447 1.00 91.50 82 LEU A C 1
ATOM 608 O O . LEU A 1 82 ? -2.010 13.189 -1.903 1.00 91.50 82 LEU A O 1
ATOM 612 N N . THR A 1 83 ? -0.019 12.182 -2.177 1.00 93.00 83 THR A N 1
ATOM 613 C CA . THR A 1 83 ? -0.220 11.731 -3.550 1.00 93.00 83 THR A CA 1
ATOM 614 C C . THR A 1 83 ? 0.683 10.539 -3.845 1.00 93.00 83 THR A C 1
ATOM 616 O O . THR A 1 83 ? 1.711 10.343 -3.191 1.00 93.00 83 THR A O 1
ATOM 619 N N . THR A 1 84 ? 0.309 9.746 -4.844 1.00 91.69 84 THR A N 1
ATOM 620 C CA . THR A 1 84 ? 1.116 8.613 -5.299 1.00 91.69 84 THR A CA 1
ATOM 621 C C . THR A 1 84 ? 2.346 9.111 -6.052 1.00 91.69 84 THR A C 1
ATOM 623 O O . THR A 1 84 ? 2.261 9.948 -6.952 1.00 91.69 84 THR A O 1
ATOM 626 N N . ASN A 1 85 ? 3.509 8.588 -5.673 1.00 94.94 85 ASN A N 1
ATOM 627 C CA . ASN A 1 85 ? 4.799 8.857 -6.287 1.00 94.94 85 ASN A CA 1
ATOM 628 C C . ASN A 1 85 ? 5.302 7.586 -6.972 1.00 94.94 85 ASN A C 1
ATOM 630 O O . ASN A 1 85 ? 5.484 6.554 -6.329 1.00 94.94 85 ASN A O 1
ATOM 634 N N . TYR A 1 86 ? 5.587 7.684 -8.264 1.00 93.56 86 TYR A N 1
ATOM 635 C CA . TYR A 1 86 ? 6.163 6.612 -9.064 1.00 93.56 86 TYR A CA 1
ATOM 636 C C . TYR A 1 86 ? 7.676 6.802 -9.152 1.00 93.56 86 TYR A C 1
ATOM 638 O O . TYR A 1 86 ? 8.162 7.843 -9.615 1.00 93.56 86 TYR A O 1
ATOM 646 N N . ILE A 1 87 ? 8.426 5.803 -8.697 1.00 95.25 87 ILE A N 1
ATOM 647 C CA . ILE A 1 87 ? 9.882 5.837 -8.564 1.00 95.25 87 ILE A CA 1
ATOM 648 C C . ILE A 1 87 ? 10.490 5.040 -9.713 1.00 95.25 87 ILE A C 1
ATOM 650 O O . ILE A 1 87 ? 10.288 3.831 -9.841 1.00 95.25 87 ILE A O 1
ATOM 654 N N . TYR A 1 88 ? 11.290 5.714 -10.531 1.00 94.62 88 TYR A N 1
ATOM 655 C CA . TYR A 1 88 ? 11.970 5.118 -11.670 1.00 94.62 88 TYR A CA 1
ATOM 656 C C . TYR A 1 88 ? 13.485 5.155 -11.491 1.00 94.62 88 TYR A C 1
ATOM 658 O O . TYR A 1 88 ? 14.048 6.098 -10.938 1.00 94.62 88 TYR A O 1
ATOM 666 N N . LEU A 1 89 ? 14.153 4.138 -12.021 1.00 94.50 89 LEU A N 1
ATOM 667 C CA . LEU A 1 89 ? 15.591 4.116 -12.223 1.00 94.50 89 LEU A CA 1
ATOM 668 C C . LEU A 1 89 ? 15.900 4.541 -13.662 1.00 94.50 89 LEU A C 1
ATOM 670 O O . LEU A 1 89 ? 15.578 3.821 -14.606 1.00 94.50 89 LEU A O 1
ATOM 674 N N . ASP A 1 90 ? 16.508 5.713 -13.810 1.00 95.06 90 ASP A N 1
ATOM 675 C CA . ASP A 1 90 ? 16.964 6.297 -15.075 1.00 95.06 90 ASP A CA 1
ATOM 676 C C . ASP A 1 90 ? 18.404 5.852 -15.366 1.00 95.06 90 ASP A C 1
ATOM 678 O O . ASP A 1 90 ? 19.278 5.989 -14.506 1.00 95.06 90 ASP A O 1
ATOM 682 N N . TYR A 1 91 ? 18.671 5.346 -16.576 1.00 94.50 91 TYR A N 1
ATOM 683 C CA . TYR A 1 91 ? 20.020 4.973 -17.024 1.00 94.50 91 TYR A CA 1
ATOM 684 C C . TYR A 1 91 ? 21.021 6.144 -16.959 1.00 94.50 91 TYR A C 1
ATOM 686 O O . TYR A 1 91 ? 22.212 5.925 -16.708 1.00 94.50 91 TYR A O 1
ATOM 694 N N . ASN A 1 92 ? 20.558 7.378 -17.194 1.00 95.25 92 ASN A N 1
ATOM 695 C CA . ASN A 1 92 ? 21.298 8.632 -17.013 1.00 95.25 92 ASN A CA 1
ATOM 696 C C . ASN A 1 92 ? 22.739 8.596 -17.557 1.00 95.25 92 ASN A C 1
ATOM 698 O O . ASN A 1 92 ? 23.733 8.758 -16.841 1.00 95.25 92 ASN A O 1
ATOM 702 N N . GLY A 1 93 ? 22.873 8.300 -18.852 1.00 91.94 93 GLY A N 1
ATOM 703 C CA . GLY A 1 93 ? 24.172 8.289 -19.531 1.00 91.94 93 GLY A CA 1
ATOM 704 C C . GLY A 1 93 ? 25.173 7.254 -18.993 1.00 91.94 93 GLY A C 1
ATOM 705 O O . GLY A 1 93 ? 26.372 7.386 -19.238 1.00 91.94 93 GLY A O 1
ATOM 706 N N . GLY A 1 94 ? 24.704 6.222 -18.284 1.00 92.88 94 GLY A N 1
ATOM 707 C CA . GLY A 1 94 ? 25.526 5.167 -17.687 1.00 92.88 94 GLY A CA 1
ATOM 708 C C . GLY A 1 94 ? 25.897 5.416 -16.228 1.00 92.88 94 GLY A C 1
ATOM 709 O O . GLY A 1 94 ? 26.737 4.697 -15.694 1.00 92.88 94 GLY A O 1
ATOM 710 N N . THR A 1 95 ? 25.295 6.421 -15.584 1.00 95.00 95 THR A N 1
ATOM 711 C CA . THR A 1 95 ? 25.373 6.641 -14.131 1.00 95.00 95 THR A CA 1
ATOM 712 C C . THR A 1 95 ? 23.954 6.604 -13.561 1.00 95.00 95 THR A C 1
ATOM 714 O O . THR A 1 95 ? 23.355 7.668 -13.383 1.00 95.00 95 THR A O 1
ATOM 717 N N . PRO A 1 96 ? 23.402 5.400 -13.316 1.00 96.12 96 PRO A N 1
ATOM 718 C CA . PRO A 1 96 ? 21.993 5.238 -12.990 1.00 96.12 96 PRO A CA 1
ATOM 719 C C . PRO A 1 96 ? 21.564 6.069 -11.778 1.00 96.12 96 PRO A C 1
ATOM 721 O O . PRO A 1 96 ? 22.294 6.137 -10.786 1.00 96.12 96 PRO A O 1
ATOM 724 N N . GLN A 1 97 ? 20.384 6.682 -11.851 1.00 96.12 97 GLN A N 1
ATOM 725 C CA . GLN A 1 97 ? 19.842 7.548 -10.799 1.00 96.12 97 GLN A CA 1
ATOM 726 C C . GLN A 1 97 ? 18.357 7.281 -10.549 1.00 96.12 97 GLN A C 1
ATOM 728 O O . GLN A 1 97 ? 17.630 6.879 -11.455 1.00 96.12 97 GLN A O 1
ATOM 733 N N . LEU A 1 98 ? 17.897 7.551 -9.327 1.00 97.31 98 LEU A N 1
ATOM 734 C CA . LEU A 1 98 ? 16.474 7.520 -9.001 1.00 97.31 98 LEU A CA 1
ATOM 735 C C . LEU A 1 98 ? 15.817 8.844 -9.392 1.00 97.31 98 LEU A C 1
ATOM 737 O O . LEU A 1 98 ? 16.297 9.919 -9.025 1.00 97.31 98 LEU A O 1
ATOM 741 N N . VAL A 1 99 ? 14.697 8.754 -10.098 1.00 97.06 99 VAL A N 1
ATOM 742 C CA . VAL A 1 99 ? 13.817 9.877 -10.430 1.00 97.06 99 VAL A CA 1
ATOM 743 C C . VAL A 1 99 ? 12.398 9.555 -9.972 1.00 97.06 99 VAL A C 1
ATOM 745 O O . VAL A 1 99 ? 12.009 8.391 -9.900 1.00 97.06 99 VAL A O 1
ATOM 748 N N . VAL A 1 100 ? 11.632 10.585 -9.625 1.00 97.00 100 VAL A N 1
ATOM 749 C CA . VAL A 1 100 ? 10.281 10.451 -9.064 1.00 97.00 100 VAL A CA 1
ATOM 750 C C . VAL A 1 100 ? 9.326 11.337 -9.857 1.00 97.00 100 VAL A C 1
ATOM 752 O O . VAL A 1 100 ? 9.683 12.466 -10.203 1.00 97.00 100 VAL A O 1
ATOM 755 N N . SER A 1 101 ? 8.114 10.849 -10.118 1.00 96.31 101 SER A N 1
ATOM 756 C CA . SER A 1 101 ? 7.007 11.648 -10.658 1.00 96.31 101 SER A CA 1
ATOM 757 C C . SER A 1 101 ? 5.686 11.304 -9.969 1.00 96.31 101 SER A C 1
ATOM 759 O O . SER A 1 101 ? 5.520 10.193 -9.480 1.00 96.31 101 SER A O 1
ATOM 761 N N . THR A 1 102 ? 4.731 12.235 -9.961 1.00 95.00 102 THR A N 1
ATOM 762 C CA . THR A 1 102 ? 3.346 11.993 -9.511 1.00 95.00 102 THR A CA 1
ATOM 763 C C . THR A 1 102 ? 2.407 11.618 -10.659 1.00 95.00 102 THR A C 1
ATOM 765 O O . THR A 1 102 ? 1.228 11.368 -10.441 1.00 95.00 102 THR A O 1
ATOM 768 N N . ASP A 1 103 ? 2.912 11.621 -11.893 1.00 91.56 103 ASP A N 1
ATOM 769 C CA . ASP A 1 103 ? 2.198 11.152 -13.078 1.00 91.56 103 ASP A CA 1
ATOM 770 C C . ASP A 1 103 ? 2.988 9.998 -13.692 1.00 91.56 103 ASP A C 1
ATOM 772 O O . ASP A 1 103 ? 4.120 10.184 -14.166 1.00 91.56 103 ASP A O 1
ATOM 776 N N . ILE A 1 104 ? 2.374 8.815 -13.688 1.00 87.12 104 ILE A N 1
ATOM 777 C CA . ILE A 1 104 ? 2.961 7.585 -14.208 1.00 87.12 104 ILE A CA 1
ATOM 778 C C . ILE A 1 104 ? 3.397 7.732 -15.670 1.00 87.12 104 ILE A C 1
ATOM 780 O O . ILE A 1 104 ? 4.441 7.207 -16.058 1.00 87.12 104 ILE A O 1
ATOM 784 N N . LEU A 1 105 ? 2.702 8.549 -16.467 1.00 90.31 105 LEU A N 1
ATOM 785 C CA . LEU A 1 105 ? 2.991 8.768 -17.886 1.00 90.31 105 LEU A CA 1
ATOM 786 C C . LEU A 1 105 ? 4.297 9.529 -18.133 1.00 90.31 105 LEU A C 1
ATOM 788 O O . LEU A 1 105 ? 4.848 9.481 -19.233 1.00 90.31 105 LEU A O 1
ATOM 792 N N . THR A 1 106 ? 4.833 10.206 -17.114 1.00 94.19 106 THR A N 1
ATOM 793 C CA . THR A 1 106 ? 6.073 10.994 -17.233 1.00 94.19 106 THR A CA 1
ATOM 794 C C . THR A 1 106 ? 7.266 10.131 -17.656 1.00 94.19 106 THR A C 1
ATOM 796 O O . THR A 1 106 ? 8.134 10.579 -18.416 1.00 94.19 106 THR A O 1
ATOM 799 N N . HIS A 1 107 ? 7.319 8.898 -17.146 1.00 91.81 107 HIS A N 1
ATOM 800 C CA . HIS A 1 107 ? 8.383 7.928 -17.420 1.00 91.81 107 HIS A CA 1
ATOM 801 C C . HIS A 1 107 ? 7.848 6.548 -17.826 1.00 91.81 107 HIS A C 1
ATOM 803 O O . HIS A 1 107 ? 8.612 5.736 -18.345 1.00 91.81 107 HIS A O 1
ATOM 809 N N . GLY A 1 108 ? 6.546 6.298 -17.661 1.00 86.12 108 GLY A N 1
ATOM 810 C CA . GLY A 1 108 ? 5.900 5.013 -17.911 1.00 86.12 108 GLY A CA 1
ATOM 811 C C . GLY A 1 108 ? 6.143 4.459 -19.309 1.00 86.12 108 GLY A C 1
ATOM 812 O O . GLY A 1 108 ? 6.363 3.266 -19.437 1.00 86.12 108 GLY A O 1
ATOM 813 N N . PHE A 1 109 ? 6.256 5.296 -20.341 1.00 86.44 109 PHE A N 1
ATOM 814 C CA . PHE A 1 109 ? 6.548 4.837 -21.709 1.00 86.44 109 PHE A CA 1
ATOM 815 C C . PHE A 1 109 ? 8.014 4.979 -22.142 1.00 86.44 109 PHE A C 1
ATOM 817 O O . PHE A 1 109 ? 8.351 4.628 -23.268 1.00 86.44 109 PHE A O 1
ATOM 824 N N . LYS A 1 110 ? 8.899 5.475 -21.269 1.00 91.06 110 LYS A N 1
ATOM 825 C CA . LYS A 1 110 ? 10.308 5.681 -21.623 1.00 91.06 110 LYS A CA 1
ATOM 826 C C . LYS A 1 110 ? 11.101 4.380 -21.585 1.00 91.06 110 LYS A C 1
ATOM 828 O O . LYS A 1 110 ? 11.014 3.613 -20.622 1.00 91.06 110 LYS A O 1
ATOM 833 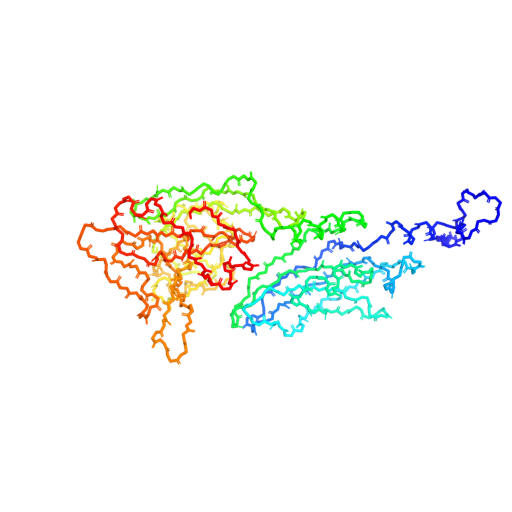N N . LEU A 1 111 ? 11.936 4.168 -22.601 1.00 88.75 111 LEU A N 1
ATOM 834 C CA . LEU A 1 111 ? 12.723 2.933 -22.764 1.00 88.75 111 LEU A CA 1
ATOM 835 C C . LEU A 1 111 ? 14.008 2.887 -21.919 1.00 88.75 111 LEU A C 1
ATOM 837 O O . LEU A 1 111 ? 14.591 1.818 -21.728 1.00 88.75 111 LEU A O 1
ATOM 841 N N . ASP A 1 112 ? 14.447 4.032 -21.405 1.00 92.44 112 ASP A N 1
ATOM 842 C CA . ASP A 1 112 ? 15.634 4.207 -20.558 1.00 92.44 112 ASP A CA 1
ATOM 843 C C . ASP A 1 112 ? 15.316 4.322 -19.056 1.00 92.44 112 ASP A C 1
ATOM 845 O O . ASP A 1 112 ? 16.237 4.433 -18.244 1.00 92.44 112 ASP A O 1
ATOM 849 N N . HIS A 1 113 ? 14.034 4.237 -18.684 1.00 92.38 113 HIS A N 1
ATOM 850 C CA . HIS A 1 113 ? 13.555 4.291 -17.303 1.00 92.38 113 HIS A CA 1
ATOM 851 C C . HIS A 1 113 ? 12.906 2.968 -16.897 1.00 92.38 113 HIS A C 1
ATOM 853 O O . HIS A 1 113 ? 12.051 2.446 -17.609 1.00 92.38 113 HIS A O 1
ATOM 859 N N . ILE A 1 114 ? 13.271 2.448 -15.727 1.00 90.94 114 ILE A N 1
ATOM 860 C CA . ILE A 1 114 ? 12.713 1.216 -15.154 1.00 90.94 114 ILE A CA 1
ATOM 861 C C . ILE A 1 114 ? 11.867 1.586 -13.936 1.00 90.94 114 ILE A C 1
ATOM 863 O O . ILE A 1 114 ? 12.391 2.223 -13.029 1.00 90.94 114 ILE A O 1
ATOM 867 N N . HIS A 1 115 ? 10.589 1.201 -13.885 1.00 90.56 115 HIS A N 1
ATOM 868 C CA . HIS A 1 115 ? 9.766 1.397 -12.684 1.00 90.56 115 HIS A CA 1
ATOM 869 C C . HIS A 1 115 ? 10.266 0.466 -11.567 1.00 90.56 115 HIS A C 1
ATOM 871 O O . HIS A 1 115 ? 10.384 -0.742 -11.783 1.00 90.56 115 HIS A O 1
ATOM 877 N N . VAL A 1 116 ? 10.620 1.018 -10.403 1.00 91.94 116 VAL A N 1
ATOM 878 C CA . VAL A 1 116 ? 11.242 0.259 -9.299 1.00 91.94 116 VAL A CA 1
ATOM 879 C C . VAL A 1 116 ? 10.466 0.313 -7.988 1.00 91.94 116 VAL A C 1
ATOM 881 O O . VAL A 1 116 ? 10.775 -0.472 -7.092 1.00 91.94 116 VAL A O 1
ATOM 884 N N . GLY A 1 117 ? 9.467 1.187 -7.872 1.00 91.50 117 GLY A N 1
ATOM 885 C CA . GLY A 1 117 ? 8.652 1.320 -6.672 1.00 91.50 117 GLY A CA 1
ATOM 886 C C . GLY A 1 117 ? 7.556 2.363 -6.825 1.00 91.50 117 GLY A C 1
ATOM 887 O O . GLY A 1 117 ? 7.763 3.381 -7.482 1.00 91.50 117 GLY A O 1
ATOM 888 N N . THR A 1 118 ? 6.443 2.136 -6.144 1.00 92.44 118 THR A N 1
ATOM 889 C CA . THR A 1 118 ? 5.388 3.128 -5.934 1.00 92.44 118 THR A CA 1
ATOM 890 C C . THR A 1 118 ? 5.361 3.468 -4.449 1.00 92.44 118 THR A C 1
ATOM 892 O O . THR A 1 118 ? 5.473 2.568 -3.614 1.00 92.44 118 THR A O 1
ATOM 895 N N . ALA A 1 119 ? 5.232 4.749 -4.108 1.00 94.31 119 ALA A N 1
ATOM 896 C CA . ALA A 1 119 ? 5.144 5.197 -2.722 1.00 94.31 119 ALA A CA 1
ATOM 897 C C . ALA A 1 119 ? 4.116 6.323 -2.543 1.00 94.31 119 ALA A C 1
ATOM 899 O O . ALA A 1 119 ? 4.107 7.301 -3.292 1.00 94.31 119 ALA A O 1
ATOM 900 N N . PHE A 1 120 ? 3.284 6.225 -1.516 1.00 93.69 120 PHE A N 1
ATOM 901 C CA . PHE A 1 120 ? 2.456 7.305 -0.999 1.00 93.69 120 PHE A CA 1
ATOM 902 C C . PHE A 1 120 ? 3.123 7.871 0.254 1.00 93.69 120 PHE A C 1
ATOM 904 O O . PHE A 1 120 ? 3.546 7.118 1.130 1.00 93.69 120 PHE A O 1
ATOM 911 N N . ARG A 1 121 ? 3.243 9.197 0.328 1.00 94.00 121 ARG A N 1
ATOM 912 C CA . ARG A 1 121 ? 3.795 9.878 1.501 1.00 94.00 121 ARG A CA 1
ATOM 913 C C . ARG A 1 121 ? 2.680 10.576 2.262 1.00 94.00 121 ARG A C 1
ATOM 915 O O . ARG A 1 121 ? 1.936 11.336 1.642 1.00 94.00 121 ARG A O 1
ATOM 922 N N . ASP A 1 122 ? 2.641 10.365 3.572 1.00 89.50 122 ASP A N 1
ATOM 923 C CA . ASP A 1 122 ? 1.862 11.171 4.507 1.00 89.50 122 ASP A CA 1
ATOM 924 C C . ASP A 1 122 ? 2.792 11.757 5.573 1.00 89.50 122 ASP A C 1
ATOM 926 O O . ASP A 1 122 ? 3.242 11.085 6.505 1.00 89.50 122 ASP A O 1
ATOM 930 N N . GLY A 1 123 ? 3.191 13.015 5.378 1.00 90.25 123 GLY A N 1
ATOM 931 C CA . GLY A 1 123 ? 4.152 13.657 6.266 1.00 90.25 123 GLY A CA 1
ATOM 932 C C . GLY A 1 123 ? 5.497 12.924 6.247 1.00 90.25 123 GLY A C 1
ATOM 933 O O . GLY A 1 123 ? 6.242 13.037 5.266 1.00 90.25 123 GLY A O 1
ATOM 934 N N . THR A 1 124 ? 5.820 12.224 7.339 1.00 87.56 124 THR A N 1
ATOM 935 C CA . THR A 1 124 ? 7.044 11.416 7.495 1.00 87.56 124 THR A CA 1
ATOM 936 C C . THR A 1 124 ? 6.843 9.927 7.246 1.00 87.56 124 THR A C 1
ATOM 938 O O . THR A 1 124 ? 7.842 9.230 7.086 1.00 87.56 124 THR A O 1
ATOM 941 N N . GLU A 1 125 ? 5.600 9.449 7.228 1.00 85.25 125 GLU A N 1
ATOM 942 C CA . GLU A 1 125 ? 5.279 8.045 6.977 1.00 85.25 125 GLU A CA 1
ATOM 943 C C . GLU A 1 125 ? 5.205 7.782 5.472 1.00 85.25 125 GLU A C 1
ATOM 945 O O . GLU A 1 125 ? 4.783 8.640 4.681 1.00 85.25 125 GLU A O 1
ATOM 950 N N . THR A 1 126 ? 5.648 6.594 5.061 1.00 90.50 126 THR A N 1
ATOM 951 C CA . THR A 1 126 ? 5.562 6.162 3.668 1.00 90.50 126 THR A CA 1
ATOM 952 C C . THR A 1 126 ? 4.906 4.794 3.550 1.00 90.50 126 THR A C 1
ATOM 954 O O . THR A 1 126 ? 5.313 3.824 4.181 1.00 90.50 126 THR A O 1
ATOM 957 N N . HIS A 1 127 ? 3.915 4.715 2.672 1.00 89.56 127 HIS A N 1
ATOM 958 C CA . HIS A 1 127 ? 3.302 3.467 2.239 1.00 89.56 127 HIS A CA 1
ATOM 959 C C . HIS A 1 127 ? 3.882 3.142 0.876 1.00 89.56 127 HIS A C 1
ATOM 961 O O . HIS A 1 127 ? 3.781 3.952 -0.045 1.00 89.56 127 HIS A O 1
ATOM 967 N N . PHE A 1 128 ? 4.539 1.999 0.723 1.00 92.19 128 PHE A N 1
ATOM 968 C CA . PHE A 1 128 ? 5.217 1.677 -0.526 1.00 92.19 128 PHE A CA 1
ATOM 969 C C . PHE A 1 128 ? 5.086 0.212 -0.880 1.00 92.19 128 PHE A C 1
ATOM 971 O O . PHE A 1 128 ? 4.962 -0.666 -0.030 1.00 92.19 128 PHE A O 1
ATOM 978 N N . HIS A 1 129 ? 5.207 -0.058 -2.168 1.00 88.31 129 HIS A N 1
ATOM 979 C CA . HIS A 1 129 ? 5.351 -1.409 -2.659 1.00 88.31 129 HIS A CA 1
ATOM 980 C C . HIS A 1 129 ? 6.318 -1.437 -3.835 1.00 88.31 129 HIS A C 1
ATOM 982 O O . HIS A 1 129 ? 6.572 -0.448 -4.530 1.00 88.31 129 HIS A O 1
ATOM 988 N N . LYS A 1 130 ? 6.879 -2.621 -4.053 1.00 86.31 130 LYS A N 1
ATOM 989 C CA . LYS A 1 130 ? 7.720 -2.897 -5.207 1.00 86.31 130 LYS A CA 1
ATOM 990 C C . LYS A 1 130 ? 6.840 -3.469 -6.325 1.00 86.31 130 LYS A C 1
ATOM 992 O O . LYS A 1 130 ? 6.132 -4.442 -6.052 1.00 86.31 130 LYS A O 1
ATOM 997 N N . PRO A 1 131 ? 6.909 -2.950 -7.564 1.00 78.94 131 PRO A N 1
ATOM 998 C CA . PRO A 1 131 ? 6.277 -3.615 -8.688 1.00 78.94 131 PRO A CA 1
ATOM 999 C C . PRO A 1 131 ? 6.925 -4.984 -8.920 1.00 78.94 131 PRO A C 1
ATOM 1001 O O . PRO A 1 131 ? 8.083 -5.236 -8.556 1.00 78.94 131 PRO A O 1
ATOM 1004 N N . THR A 1 132 ? 6.183 -5.881 -9.559 1.00 71.44 132 THR A N 1
ATOM 1005 C CA . THR A 1 132 ? 6.757 -7.128 -10.059 1.00 71.44 132 THR A CA 1
ATOM 1006 C C . THR A 1 132 ? 7.826 -6.827 -11.107 1.00 71.44 132 THR A C 1
ATOM 1008 O O . THR A 1 132 ? 7.856 -5.761 -11.724 1.00 71.44 132 THR A O 1
ATOM 1011 N N . ASN A 1 133 ? 8.767 -7.755 -11.282 1.00 69.00 133 ASN A N 1
ATOM 1012 C CA . ASN A 1 133 ? 9.805 -7.586 -12.288 1.00 69.00 133 ASN A CA 1
ATOM 1013 C C . ASN A 1 133 ? 9.148 -7.493 -13.671 1.00 69.00 133 ASN A C 1
ATOM 1015 O O . ASN A 1 133 ? 8.589 -8.473 -14.157 1.00 69.00 133 ASN A O 1
ATOM 1019 N N . PHE A 1 134 ? 9.214 -6.313 -14.289 1.00 62.97 134 PHE A N 1
ATOM 1020 C CA . PHE A 1 134 ? 8.657 -6.104 -15.618 1.00 62.97 134 PHE A CA 1
ATOM 1021 C C . PHE A 1 134 ? 9.436 -6.888 -16.670 1.00 62.97 134 PHE A C 1
ATOM 1023 O O . PHE A 1 134 ? 10.665 -6.803 -16.746 1.00 62.97 134 PHE A O 1
ATOM 1030 N N . GLU A 1 135 ? 8.696 -7.604 -17.510 1.00 60.22 135 GLU A N 1
ATOM 1031 C CA . GLU A 1 135 ? 9.213 -8.316 -18.671 1.00 60.22 135 GLU A CA 1
ATOM 1032 C C . GLU A 1 135 ? 8.607 -7.722 -19.946 1.00 60.22 135 GLU A C 1
ATOM 1034 O O . GLU A 1 135 ? 7.388 -7.621 -20.032 1.00 60.22 135 GLU A O 1
ATOM 1039 N N . LEU A 1 136 ? 9.465 -7.417 -20.932 1.00 61.59 136 LEU A N 1
ATOM 1040 C CA . LEU A 1 136 ? 9.169 -7.115 -22.348 1.00 61.59 136 LEU A CA 1
ATOM 1041 C C . LEU A 1 136 ? 8.129 -5.990 -22.619 1.00 61.59 136 LEU A C 1
ATOM 1043 O O . LEU A 1 136 ? 7.184 -5.755 -21.881 1.00 61.59 136 LEU A O 1
ATOM 1047 N N . ASP A 1 137 ? 8.269 -5.262 -23.727 1.00 65.62 137 ASP A N 1
ATOM 1048 C CA . ASP A 1 137 ? 7.505 -4.029 -24.001 1.00 65.62 137 ASP A CA 1
ATOM 1049 C C . ASP A 1 137 ? 5.993 -4.221 -24.066 1.00 65.62 137 ASP A C 1
ATOM 1051 O O . ASP A 1 137 ? 5.243 -3.419 -23.517 1.00 65.62 137 ASP A O 1
ATOM 1055 N N . LEU A 1 138 ? 5.521 -5.327 -24.646 1.00 66.69 138 LEU A N 1
ATOM 1056 C CA . LEU A 1 138 ? 4.089 -5.613 -24.623 1.00 66.69 138 LEU A CA 1
ATOM 1057 C C . LEU A 1 138 ? 3.578 -5.776 -23.184 1.00 66.69 138 LEU A C 1
ATOM 1059 O O . LEU A 1 138 ? 2.485 -5.314 -22.884 1.00 66.69 138 LEU A O 1
ATOM 1063 N N . GLY A 1 139 ? 4.365 -6.394 -22.299 1.00 73.69 139 GLY A N 1
ATOM 1064 C CA . GLY A 1 139 ? 4.028 -6.508 -20.882 1.00 73.69 139 GLY A CA 1
ATOM 1065 C C . GLY A 1 139 ? 3.967 -5.139 -20.213 1.00 73.69 139 GLY A C 1
ATOM 1066 O O . GLY A 1 139 ? 2.974 -4.827 -19.567 1.00 73.69 139 GLY A O 1
ATOM 1067 N N . ALA A 1 140 ? 4.970 -4.290 -20.445 1.00 71.44 140 ALA A N 1
ATOM 1068 C CA . ALA A 1 140 ? 5.011 -2.931 -19.906 1.00 71.44 140 ALA A CA 1
ATOM 1069 C C . ALA A 1 140 ? 3.873 -2.040 -20.436 1.00 71.44 140 ALA A C 1
ATOM 1071 O O . ALA A 1 140 ? 3.261 -1.305 -19.672 1.00 71.44 140 ALA A O 1
ATOM 1072 N N . THR A 1 141 ? 3.548 -2.116 -21.725 1.00 76.81 141 THR A N 1
ATOM 1073 C CA . THR A 1 141 ? 2.461 -1.330 -22.325 1.00 76.81 141 THR A CA 1
ATOM 1074 C C . THR A 1 141 ? 1.089 -1.822 -21.864 1.00 76.81 141 THR A C 1
ATOM 1076 O O . THR A 1 141 ? 0.197 -1.017 -21.609 1.00 76.81 141 THR A O 1
ATOM 1079 N N . VAL A 1 142 ? 0.904 -3.140 -21.735 1.00 83.81 142 VAL A N 1
ATOM 1080 C CA . VAL A 1 142 ? -0.332 -3.717 -21.185 1.00 83.81 142 VAL A CA 1
ATOM 1081 C C . VAL A 1 142 ? -0.488 -3.355 -19.712 1.00 83.81 142 VAL A C 1
ATOM 1083 O O . VAL A 1 142 ? -1.599 -3.055 -19.292 1.00 83.81 142 VAL A O 1
ATOM 1086 N N . ASP A 1 143 ? 0.593 -3.360 -18.937 1.00 82.62 143 ASP A N 1
ATOM 1087 C CA . ASP A 1 143 ? 0.579 -2.891 -17.553 1.00 82.62 143 ASP A CA 1
ATOM 1088 C C . ASP A 1 143 ? 0.146 -1.428 -17.459 1.00 82.62 143 ASP A C 1
ATOM 1090 O O . ASP A 1 143 ? -0.838 -1.141 -16.785 1.00 82.62 143 ASP A O 1
ATOM 1094 N N . MET A 1 144 ? 0.778 -0.541 -18.232 1.00 82.56 144 MET A N 1
ATOM 1095 C CA . MET A 1 144 ? 0.395 0.872 -18.300 1.00 82.56 144 MET A CA 1
ATOM 1096 C C . MET A 1 144 ? -1.085 1.052 -18.658 1.00 82.56 144 MET A C 1
ATOM 1098 O O . MET A 1 144 ? -1.779 1.821 -18.005 1.00 82.56 144 MET A O 1
ATOM 1102 N N . HIS A 1 145 ? -1.597 0.295 -19.636 1.00 85.81 145 HIS A N 1
ATOM 1103 C CA . HIS A 1 145 ? -3.020 0.335 -19.980 1.00 85.81 145 HIS A CA 1
ATOM 1104 C C . HIS A 1 145 ? -3.919 -0.044 -18.794 1.00 85.81 145 HIS A C 1
ATOM 1106 O O . HIS A 1 145 ? -4.929 0.614 -18.573 1.00 85.81 145 HIS A O 1
ATOM 1112 N N . HIS A 1 146 ? -3.588 -1.101 -18.045 1.00 87.19 146 HIS A N 1
ATOM 1113 C CA . HIS A 1 146 ? -4.386 -1.493 -16.880 1.00 87.19 146 HIS A CA 1
ATOM 1114 C C . HIS A 1 146 ? -4.317 -0.435 -15.773 1.00 87.19 146 HIS A C 1
ATOM 1116 O O . HIS A 1 146 ? -5.358 -0.087 -15.231 1.00 87.19 146 HIS A O 1
ATOM 1122 N N . GLN A 1 147 ? -3.130 0.116 -15.487 1.00 82.75 147 GLN A N 1
ATOM 1123 C CA . GLN A 1 147 ? -2.965 1.159 -14.465 1.00 82.75 147 GLN A CA 1
ATOM 1124 C C . GLN A 1 147 ? -3.678 2.472 -14.831 1.00 82.75 147 GLN A C 1
ATOM 1126 O O . GLN A 1 147 ? -4.129 3.193 -13.945 1.00 82.75 147 GLN A O 1
ATOM 1131 N N . GLU A 1 148 ? -3.809 2.786 -16.124 1.00 84.88 148 GLU A N 1
ATOM 1132 C CA . GLU A 1 148 ? -4.612 3.920 -16.599 1.00 84.88 148 GLU A CA 1
ATOM 1133 C C . GLU A 1 148 ? -6.129 3.663 -16.537 1.00 84.88 148 GLU A C 1
ATOM 1135 O O . GLU A 1 148 ? -6.898 4.615 -16.394 1.00 84.88 148 GLU A O 1
ATOM 1140 N N . GLU A 1 149 ? -6.576 2.410 -16.686 1.00 85.31 149 GLU A N 1
ATOM 1141 C CA . GLU A 1 149 ? -8.001 2.054 -16.710 1.00 85.31 149 GLU A CA 1
ATOM 1142 C C . GLU A 1 149 ? -8.625 2.117 -15.313 1.00 85.31 149 GLU A C 1
ATOM 1144 O O . GLU A 1 149 ? -9.648 2.782 -15.129 1.00 85.31 149 GLU A O 1
ATOM 1149 N N . ASP A 1 150 ? -8.006 1.444 -14.346 1.00 80.81 150 ASP A N 1
ATOM 1150 C CA . ASP A 1 150 ? -8.343 1.538 -12.929 1.00 80.81 150 ASP A CA 1
ATOM 1151 C C . ASP A 1 150 ? -7.132 1.074 -12.097 1.00 80.81 150 ASP A C 1
ATOM 1153 O O . ASP A 1 150 ? -6.463 0.080 -12.389 1.00 80.81 150 ASP A O 1
ATOM 1157 N N . LEU A 1 151 ? -6.784 1.892 -11.102 1.00 76.06 151 LEU A N 1
ATOM 1158 C CA . LEU A 1 151 ? -5.519 1.796 -10.379 1.00 76.06 151 LEU A CA 1
ATOM 1159 C C . LEU A 1 151 ? -5.409 0.481 -9.602 1.00 76.06 151 LEU A C 1
ATOM 1161 O O . LEU A 1 151 ? -4.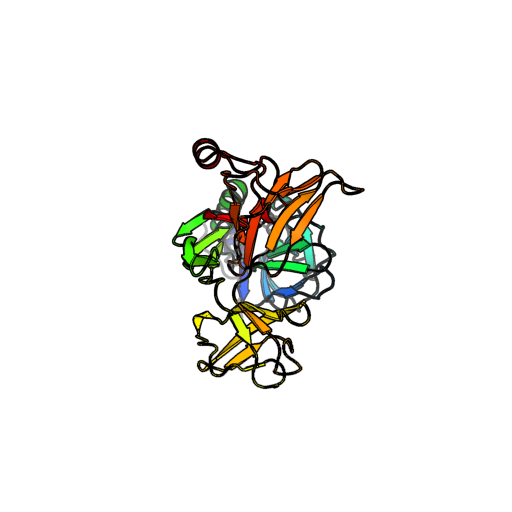309 -0.059 -9.493 1.00 76.06 151 LEU A O 1
ATOM 1165 N N . VAL A 1 152 ? -6.521 -0.028 -9.048 1.00 85.31 152 VAL A N 1
ATOM 1166 C CA . VAL A 1 152 ? -6.498 -1.199 -8.157 1.00 85.31 152 VAL A CA 1
ATOM 1167 C C . VAL A 1 152 ? -7.735 -2.074 -8.308 1.00 85.31 152 VAL A C 1
ATOM 1169 O O . VAL A 1 152 ? -8.849 -1.677 -7.973 1.00 85.31 152 VAL A O 1
ATOM 1172 N N . HIS A 1 153 ? -7.541 -3.330 -8.710 1.00 86.38 153 HIS A N 1
ATOM 1173 C CA . HIS A 1 153 ? -8.632 -4.284 -8.916 1.00 86.38 153 HIS A CA 1
ATOM 1174 C C . HIS A 1 153 ? -8.610 -5.421 -7.894 1.00 86.38 153 HIS A C 1
ATOM 1176 O O . HIS A 1 153 ? -7.651 -6.191 -7.813 1.00 86.38 153 HIS A O 1
ATOM 1182 N N . ARG A 1 154 ? -9.725 -5.625 -7.186 1.00 90.56 154 ARG A N 1
ATOM 1183 C CA . ARG A 1 154 ? -9.956 -6.833 -6.379 1.00 90.56 154 ARG A CA 1
ATOM 1184 C C . ARG A 1 154 ? -10.385 -8.000 -7.260 1.00 90.56 154 ARG A C 1
ATOM 1186 O O . ARG A 1 154 ? -11.382 -7.912 -7.973 1.00 90.56 154 ARG A O 1
ATOM 1193 N N . VAL A 1 155 ? -9.671 -9.119 -7.151 1.00 89.31 155 VAL A N 1
ATOM 1194 C CA . VAL A 1 155 ? -9.950 -10.340 -7.930 1.00 89.31 155 VAL A CA 1
ATOM 1195 C C . VAL A 1 155 ? -10.498 -11.474 -7.067 1.00 89.31 155 VAL A C 1
ATOM 1197 O O . VAL A 1 155 ? -11.362 -12.220 -7.523 1.00 89.31 155 VAL A O 1
ATOM 1200 N N . ASP A 1 156 ? -10.014 -11.617 -5.834 1.00 93.25 156 ASP A N 1
ATOM 1201 C CA . ASP A 1 156 ? -10.414 -12.701 -4.929 1.00 93.25 156 ASP A CA 1
ATOM 1202 C C . ASP A 1 156 ? -10.270 -12.283 -3.459 1.00 93.25 156 ASP A C 1
ATOM 1204 O O . ASP A 1 156 ? -9.519 -11.357 -3.144 1.00 93.25 156 ASP A O 1
ATOM 1208 N N . GLY A 1 157 ? -10.967 -12.975 -2.555 1.00 94.62 157 GLY A N 1
ATOM 1209 C CA . GLY A 1 157 ? -10.851 -12.754 -1.110 1.00 94.62 157 GLY A CA 1
ATOM 1210 C C . GLY A 1 157 ? -11.308 -11.364 -0.668 1.00 94.62 157 GLY A C 1
ATOM 1211 O O . GLY A 1 157 ? -12.227 -10.820 -1.277 1.00 94.62 157 GLY A O 1
ATOM 1212 N N . LEU A 1 158 ? -10.708 -10.804 0.392 1.00 94.56 158 LEU A N 1
ATOM 1213 C CA . LEU A 1 158 ? -11.105 -9.528 1.028 1.00 94.56 158 LEU A CA 1
ATOM 1214 C C . LEU A 1 158 ? -12.587 -9.487 1.437 1.00 94.56 158 LEU A C 1
ATOM 1216 O O . LEU A 1 158 ? -13.287 -8.488 1.267 1.00 94.56 158 LEU A O 1
ATOM 1220 N N . ILE A 1 159 ? -13.111 -10.624 1.890 1.00 95.62 159 ILE A N 1
ATOM 1221 C CA . ILE A 1 159 ? -14.470 -10.731 2.409 1.00 95.62 159 ILE A CA 1
ATOM 1222 C C . ILE A 1 159 ? -14.458 -10.211 3.839 1.00 95.62 159 ILE A C 1
ATOM 1224 O O . ILE A 1 159 ? -13.827 -10.812 4.704 1.00 95.62 159 ILE A O 1
ATOM 1228 N N . THR A 1 160 ? -15.168 -9.109 4.062 1.00 95.06 160 THR A N 1
ATOM 1229 C CA . THR A 1 160 ? -15.318 -8.488 5.377 1.00 95.06 160 THR A CA 1
ATOM 1230 C C . THR A 1 160 ? -16.516 -9.079 6.108 1.00 95.06 160 THR A C 1
ATOM 1232 O O . THR A 1 160 ? -17.627 -9.131 5.574 1.00 95.06 160 THR A O 1
ATOM 1235 N N . THR A 1 161 ? -16.298 -9.507 7.345 1.00 96.00 161 THR A N 1
ATOM 1236 C CA . THR A 1 161 ? -17.323 -10.018 8.257 1.00 96.00 161 THR A CA 1
ATOM 1237 C C . THR A 1 161 ? -17.146 -9.427 9.656 1.00 96.00 161 THR A C 1
ATOM 1239 O O . THR A 1 161 ? -16.144 -8.777 9.945 1.00 96.00 161 THR A O 1
ATOM 1242 N N . GLU A 1 162 ? -18.147 -9.600 10.520 1.00 94.19 162 GLU A N 1
ATOM 1243 C CA . GLU A 1 162 ? -18.042 -9.217 11.930 1.00 94.19 162 GLU A CA 1
ATOM 1244 C C . GLU A 1 162 ? -17.384 -10.341 12.734 1.00 94.19 162 GLU A C 1
ATOM 1246 O O . GLU A 1 162 ? -17.763 -11.509 12.622 1.00 94.19 162 GLU A O 1
ATOM 1251 N N . THR A 1 163 ? -16.470 -9.955 13.616 1.00 94.88 163 THR A N 1
ATOM 1252 C CA . THR A 1 163 ? -15.948 -10.788 14.701 1.00 94.88 163 THR A CA 1
ATOM 1253 C C . THR A 1 163 ? -16.058 -10.022 16.023 1.00 94.88 163 THR A C 1
ATOM 1255 O O . THR A 1 163 ? -16.304 -8.812 16.045 1.00 94.88 163 THR A O 1
ATOM 1258 N N . GLY A 1 164 ? -15.920 -10.719 17.151 1.00 92.62 164 GLY A N 1
ATOM 1259 C CA . GLY A 1 164 ? -15.931 -10.099 18.477 1.00 92.62 164 GLY A CA 1
ATOM 1260 C C . GLY A 1 164 ? -17.141 -9.187 18.729 1.00 92.62 164 GLY A C 1
ATOM 1261 O O . GLY A 1 164 ? -18.290 -9.625 18.705 1.00 92.62 164 GLY A O 1
ATOM 1262 N N . THR A 1 165 ? -16.885 -7.915 19.050 1.00 94.19 165 THR A N 1
ATOM 1263 C CA . THR A 1 165 ? -17.922 -6.885 19.231 1.00 94.19 165 THR A CA 1
ATOM 1264 C C . THR A 1 165 ? -17.586 -5.680 18.367 1.00 94.19 165 THR A C 1
ATOM 1266 O O . THR A 1 165 ? -16.812 -4.817 18.783 1.00 94.19 165 THR A O 1
ATOM 1269 N N . ARG A 1 166 ? -18.221 -5.586 17.189 1.00 94.50 166 ARG A N 1
ATOM 1270 C CA . ARG A 1 166 ? -17.944 -4.548 16.172 1.00 94.50 166 ARG A CA 1
ATOM 1271 C C . ARG A 1 166 ? -16.517 -4.591 15.610 1.00 94.50 166 ARG A C 1
ATOM 1273 O O . ARG A 1 166 ? -16.101 -3.626 14.972 1.00 94.50 166 ARG A O 1
ATOM 1280 N N . ASN A 1 167 ? -15.775 -5.663 15.865 1.00 96.56 167 ASN A N 1
ATOM 1281 C CA . ASN A 1 167 ? -14.483 -5.909 15.243 1.00 96.56 167 ASN A CA 1
ATOM 1282 C C . ASN A 1 167 ? -14.716 -6.478 13.834 1.00 96.56 167 ASN A C 1
ATOM 1284 O O . ASN A 1 167 ? -15.802 -6.985 13.529 1.00 96.56 167 ASN A O 1
ATOM 1288 N N . LEU A 1 168 ? -13.707 -6.385 12.977 1.00 96.06 168 LEU A N 1
ATOM 1289 C CA . LEU A 1 168 ? -13.767 -6.888 11.611 1.00 96.06 168 LEU A CA 1
ATOM 1290 C C . LEU A 1 168 ? -12.859 -8.106 11.461 1.00 96.06 168 LEU A C 1
ATOM 1292 O O . LEU A 1 168 ? -11.721 -8.093 11.923 1.00 96.06 168 LEU A O 1
ATOM 1296 N N . ASP A 1 169 ? -13.382 -9.128 10.791 1.00 95.44 169 ASP A N 1
ATOM 1297 C CA . ASP A 1 169 ? -12.596 -10.228 10.236 1.00 95.44 169 ASP A CA 1
ATOM 1298 C C . ASP A 1 169 ? -12.605 -10.093 8.711 1.00 95.44 169 ASP A C 1
ATOM 1300 O O . ASP A 1 169 ? -13.673 -10.068 8.085 1.00 95.44 169 ASP A O 1
ATOM 1304 N N . VAL A 1 170 ? -11.425 -9.946 8.115 1.00 95.88 170 VAL A N 1
ATOM 1305 C CA . VAL A 1 170 ? -11.231 -9.783 6.671 1.00 95.88 170 VAL A CA 1
ATOM 1306 C C . VAL A 1 170 ? -10.402 -10.950 6.169 1.00 95.88 170 VAL A C 1
ATOM 1308 O O . VAL A 1 170 ? -9.241 -11.118 6.537 1.00 95.88 170 VAL A O 1
ATOM 1311 N N . THR A 1 171 ? -10.972 -11.754 5.274 1.00 95.88 171 THR A N 1
ATOM 1312 C CA . THR A 1 171 ? -10.217 -12.856 4.668 1.00 95.88 171 THR A CA 1
ATOM 1313 C C . THR A 1 171 ? -9.062 -12.315 3.827 1.00 95.88 171 THR A C 1
ATOM 1315 O O . THR A 1 171 ? -9.247 -11.334 3.104 1.00 95.88 171 THR A O 1
ATOM 1318 N N . ALA A 1 172 ? -7.939 -13.034 3.787 1.00 94.25 172 ALA A N 1
ATOM 1319 C CA . ALA A 1 172 ? -6.888 -12.792 2.801 1.00 94.25 172 ALA A CA 1
ATOM 1320 C C . ALA A 1 172 ? -7.468 -12.704 1.380 1.00 94.25 172 ALA A C 1
ATOM 1322 O O . ALA A 1 172 ? -8.468 -13.359 1.063 1.00 94.25 172 ALA A O 1
ATOM 1323 N N . GLY A 1 173 ? -6.844 -11.914 0.515 1.00 94.50 173 GLY A N 1
ATOM 1324 C CA . GLY A 1 173 ? -7.294 -11.770 -0.860 1.00 94.50 173 GLY A CA 1
ATOM 1325 C C . GLY A 1 173 ? -6.221 -11.301 -1.818 1.00 94.50 173 GLY A C 1
ATOM 1326 O O . GLY A 1 173 ? -5.024 -11.349 -1.529 1.00 94.50 173 GLY A O 1
ATOM 1327 N N . VAL A 1 174 ? -6.673 -10.931 -3.011 1.00 93.25 174 VAL A N 1
ATOM 1328 C CA . VAL A 1 174 ? -5.819 -10.642 -4.160 1.00 93.25 174 VAL A CA 1
ATOM 1329 C C . VAL A 1 174 ? -6.254 -9.335 -4.795 1.00 93.25 174 VAL A C 1
ATOM 1331 O O . VAL A 1 174 ? -7.400 -9.204 -5.243 1.00 93.25 174 VAL A O 1
ATOM 1334 N N . LEU A 1 175 ? -5.300 -8.416 -4.873 1.00 92.31 175 LEU A N 1
ATOM 1335 C CA . LEU A 1 175 ? -5.413 -7.133 -5.549 1.00 92.31 175 LEU A CA 1
ATOM 1336 C C . LEU A 1 175 ? -4.456 -7.112 -6.741 1.00 92.31 175 LEU A C 1
ATOM 1338 O O . LEU A 1 175 ? -3.413 -7.770 -6.728 1.00 92.31 175 LEU A O 1
ATOM 1342 N N . TYR A 1 176 ? -4.822 -6.373 -7.777 1.00 90.00 176 TYR A N 1
ATOM 1343 C CA . TYR A 1 176 ? -3.952 -6.067 -8.902 1.00 90.00 176 TYR A CA 1
ATOM 1344 C C . TYR A 1 176 ? -3.775 -4.562 -9.020 1.00 90.00 176 TYR A C 1
ATOM 1346 O O . TYR A 1 176 ? -4.771 -3.850 -9.054 1.00 90.00 176 TYR A O 1
ATOM 1354 N N . GLU A 1 177 ? -2.529 -4.118 -9.131 1.00 87.50 177 GLU A N 1
ATOM 1355 C CA . GLU A 1 177 ? -2.159 -2.793 -9.630 1.00 87.50 177 GLU A CA 1
ATOM 1356 C C . GLU A 1 177 ? -1.538 -3.014 -11.013 1.00 87.50 177 GLU A C 1
ATOM 1358 O O . GLU A 1 177 ? -0.435 -3.549 -11.141 1.00 87.50 177 GLU A O 1
ATOM 1363 N N . GLY A 1 178 ? -2.285 -2.724 -12.076 1.00 86.38 178 GLY A N 1
ATOM 1364 C CA . GLY A 1 178 ? -1.868 -3.121 -13.418 1.00 86.38 178 GLY A CA 1
ATOM 1365 C C . GLY A 1 178 ? -1.715 -4.643 -13.555 1.00 86.38 178 GLY A C 1
ATOM 1366 O O . GLY A 1 178 ? -2.653 -5.410 -13.326 1.00 86.38 178 GLY A O 1
ATOM 1367 N N . LEU A 1 179 ? -0.518 -5.102 -13.923 1.00 84.75 179 LEU A N 1
ATOM 1368 C CA . LEU A 1 179 ? -0.131 -6.518 -13.936 1.00 84.75 179 LEU A CA 1
ATOM 1369 C C . LEU A 1 179 ? 0.520 -6.979 -12.622 1.00 84.75 179 LEU A C 1
ATOM 1371 O O . LEU A 1 179 ? 0.746 -8.183 -12.448 1.00 84.75 179 LEU A O 1
ATOM 1375 N N . ASN A 1 180 ? 0.802 -6.063 -11.692 1.00 84.56 180 ASN A N 1
ATOM 1376 C CA . ASN A 1 180 ? 1.370 -6.393 -10.392 1.00 84.56 180 ASN A CA 1
ATOM 1377 C C . ASN A 1 180 ? 0.305 -7.042 -9.519 1.00 84.56 180 ASN A C 1
ATOM 1379 O O . ASN A 1 180 ? -0.711 -6.442 -9.180 1.00 84.56 180 ASN A O 1
ATOM 1383 N N . ARG A 1 181 ? 0.543 -8.301 -9.151 1.00 88.31 181 ARG A N 1
ATOM 1384 C CA . ARG A 1 181 ? -0.343 -9.052 -8.267 1.00 88.31 181 ARG A CA 1
ATOM 1385 C C . ARG A 1 181 ? 0.110 -8.895 -6.823 1.00 88.31 181 ARG A C 1
ATOM 1387 O O . ARG A 1 181 ? 1.193 -9.361 -6.470 1.00 88.31 181 ARG A O 1
ATOM 1394 N N . HIS A 1 182 ? -0.773 -8.372 -5.988 1.00 89.06 182 HIS A N 1
ATOM 1395 C CA . HIS A 1 182 ? -0.583 -8.227 -4.552 1.00 89.06 182 HIS A CA 1
ATOM 1396 C C . HIS A 1 182 ? -1.490 -9.202 -3.800 1.00 89.06 182 HIS A C 1
ATOM 1398 O O . HIS A 1 182 ? -2.604 -9.518 -4.229 1.00 89.06 182 HIS A O 1
ATOM 1404 N N . THR A 1 183 ? -0.995 -9.729 -2.685 1.00 91.88 183 THR A N 1
ATOM 1405 C CA . THR A 1 183 ? -1.773 -10.573 -1.774 1.00 91.88 183 THR A CA 1
ATOM 1406 C C . THR A 1 183 ? -1.887 -9.875 -0.440 1.00 91.88 183 THR A C 1
ATOM 1408 O O . THR A 1 183 ? -0.864 -9.448 0.084 1.00 91.88 183 THR A O 1
ATOM 1411 N N . SER A 1 184 ? -3.089 -9.830 0.126 1.00 92.38 184 SER A N 1
ATOM 1412 C CA . SER A 1 184 ? -3.281 -9.329 1.482 1.00 92.38 184 SER A CA 1
ATOM 1413 C C . SER A 1 184 ? -3.139 -10.436 2.515 1.00 92.38 184 SER A C 1
ATOM 1415 O O . SER A 1 184 ? -3.416 -11.612 2.242 1.00 92.38 184 SER A O 1
ATOM 1417 N N . LEU A 1 185 ? -2.776 -10.042 3.729 1.00 89.81 185 LEU A N 1
ATOM 1418 C CA . LEU A 1 185 ? -2.930 -10.894 4.901 1.00 89.81 185 LEU A CA 1
ATOM 1419 C C . LEU A 1 185 ? -4.419 -10.978 5.298 1.00 89.81 185 LEU A C 1
ATOM 1421 O O . LEU A 1 185 ? -5.225 -10.142 4.873 1.00 89.81 185 LEU A O 1
ATOM 1425 N N . PRO A 1 186 ? -4.833 -12.021 6.041 1.00 92.88 186 PRO A N 1
ATOM 1426 C CA . PRO A 1 186 ? -6.117 -12.007 6.728 1.00 92.88 186 PRO A CA 1
ATOM 1427 C C . PRO A 1 186 ? -6.027 -11.114 7.971 1.00 92.88 186 PRO A C 1
ATOM 1429 O O . PRO A 1 186 ? -5.031 -11.190 8.690 1.00 92.88 186 PRO A O 1
ATOM 1432 N N . PHE A 1 187 ? -7.069 -10.344 8.265 1.00 94.12 187 PHE A N 1
ATOM 1433 C CA . PHE A 1 187 ? -7.113 -9.436 9.416 1.00 94.12 187 PHE A CA 1
ATOM 1434 C C . PHE A 1 187 ? -8.184 -9.881 10.407 1.00 94.12 187 PHE A C 1
ATOM 1436 O O . PHE A 1 187 ? -9.312 -10.107 9.985 1.00 94.12 187 PHE A O 1
ATOM 1443 N N . ASP A 1 188 ? -7.858 -9.941 11.699 1.00 94.50 188 ASP A N 1
ATOM 1444 C CA . ASP A 1 188 ? -8.838 -10.104 12.784 1.00 94.50 188 ASP A CA 1
ATOM 1445 C C . ASP A 1 188 ? -8.589 -9.050 13.858 1.00 94.50 188 ASP A C 1
ATOM 1447 O O . ASP A 1 188 ? -7.693 -9.174 14.695 1.00 94.50 188 ASP A O 1
ATOM 1451 N N . THR A 1 189 ? -9.435 -8.026 13.867 1.00 94.81 189 THR A N 1
ATOM 1452 C CA . THR A 1 189 ? -9.223 -6.849 14.715 1.00 94.81 189 THR A CA 1
ATOM 1453 C C . THR A 1 189 ? -9.738 -7.029 16.136 1.00 94.81 189 THR A C 1
ATOM 1455 O O . THR A 1 189 ? -9.785 -6.075 16.913 1.00 94.81 189 THR A O 1
ATOM 1458 N N . SER A 1 190 ? -10.192 -8.233 16.496 1.00 94.56 190 SER A N 1
ATOM 1459 C CA . SER A 1 190 ? -10.543 -8.571 17.878 1.00 94.56 190 SER A CA 1
ATOM 1460 C C . SER A 1 190 ? -9.338 -9.000 18.712 1.00 94.56 190 SER A C 1
ATOM 1462 O O . SER A 1 190 ? -9.467 -9.166 19.927 1.00 94.56 190 SER A O 1
ATOM 1464 N N . ARG A 1 191 ? -8.172 -9.165 18.081 1.00 93.56 191 ARG A N 1
ATOM 1465 C CA . ARG A 1 191 ? -6.971 -9.687 18.725 1.00 93.56 191 ARG A CA 1
ATOM 1466 C C . ARG A 1 191 ? -6.279 -8.634 19.575 1.00 93.56 191 ARG A C 1
ATOM 1468 O O . ARG A 1 191 ? -5.831 -7.595 19.094 1.00 93.56 191 ARG A O 1
ATOM 1475 N N . SER A 1 192 ? -6.174 -8.940 20.860 1.00 94.94 192 SER A N 1
ATOM 1476 C CA . SER A 1 192 ? -5.570 -8.077 21.869 1.00 94.94 192 SER A CA 1
ATOM 1477 C C . SER A 1 192 ? -5.067 -8.900 23.045 1.00 94.94 192 SER A C 1
ATOM 1479 O O . SER A 1 192 ? -5.656 -9.942 23.338 1.00 94.94 192 SER A O 1
ATOM 1481 N N . GLY A 1 193 ? -4.080 -8.385 23.769 1.00 96.06 193 GLY A N 1
ATOM 1482 C CA . GLY A 1 193 ? -3.549 -9.024 24.969 1.00 96.06 193 GLY A CA 1
ATOM 1483 C C . GLY A 1 193 ? -2.684 -8.081 25.795 1.00 96.06 193 GLY A C 1
ATOM 1484 O O . GLY A 1 193 ? -2.722 -6.859 25.614 1.00 96.06 193 GLY A O 1
ATOM 1485 N N . THR A 1 194 ? -1.909 -8.658 26.707 1.00 97.50 194 THR A N 1
ATOM 1486 C CA . THR A 1 194 ? -0.941 -7.934 27.537 1.00 97.50 194 THR A CA 1
ATOM 1487 C C . THR A 1 194 ? 0.375 -8.687 27.471 1.00 97.50 194 THR A C 1
ATOM 1489 O O . THR A 1 194 ? 0.394 -9.889 27.726 1.00 97.50 194 THR A O 1
ATOM 1492 N N . ALA A 1 195 ? 1.458 -7.992 27.129 1.00 97.31 195 ALA A N 1
ATOM 1493 C CA . ALA A 1 195 ? 2.786 -8.576 27.162 1.00 97.31 195 ALA A CA 1
ATOM 1494 C C . ALA A 1 195 ? 3.103 -9.080 28.581 1.00 97.31 195 ALA A C 1
ATOM 1496 O O . ALA A 1 195 ? 2.695 -8.463 29.567 1.00 97.31 195 ALA A O 1
ATOM 1497 N N . ASP A 1 196 ? 3.800 -10.209 28.692 1.00 96.56 196 ASP A N 1
ATOM 1498 C CA . ASP A 1 196 ? 4.137 -10.824 29.984 1.00 96.56 196 ASP A CA 1
ATOM 1499 C C . ASP A 1 196 ? 5.644 -10.849 30.289 1.00 96.56 196 ASP A C 1
ATOM 1501 O O . ASP A 1 196 ? 6.052 -11.161 31.419 1.00 96.56 196 ASP A O 1
ATOM 1505 N N . PHE A 1 197 ? 6.476 -10.514 29.298 1.00 96.25 197 PHE A N 1
ATOM 1506 C CA . PHE A 1 197 ? 7.923 -10.513 29.424 1.00 96.25 197 PHE A CA 1
ATOM 1507 C C . PHE A 1 197 ? 8.608 -9.518 28.481 1.00 96.25 197 PHE A C 1
ATOM 1509 O O . PHE A 1 197 ? 8.250 -9.375 27.315 1.00 96.25 197 PHE A O 1
ATOM 1516 N N . ASN A 1 198 ? 9.660 -8.875 28.993 1.00 96.50 198 ASN A N 1
ATOM 1517 C CA . ASN A 1 198 ? 10.508 -7.965 28.233 1.00 96.50 198 ASN A CA 1
ATOM 1518 C C . ASN A 1 198 ? 11.682 -8.718 27.602 1.00 96.50 198 ASN A C 1
ATOM 1520 O O . ASN A 1 198 ? 12.586 -9.199 28.298 1.00 96.50 198 ASN A O 1
ATOM 1524 N N . GLU A 1 199 ? 11.709 -8.727 26.276 1.00 96.81 199 GLU A N 1
ATOM 1525 C CA . GLU A 1 199 ? 12.890 -9.051 25.494 1.00 96.81 199 GLU A CA 1
ATOM 1526 C C . GLU A 1 199 ? 12.950 -8.147 24.260 1.00 96.81 199 GLU A C 1
ATOM 1528 O O . GLU A 1 199 ? 11.948 -7.938 23.582 1.00 96.81 199 GLU A O 1
ATOM 1533 N N . VAL A 1 200 ? 14.148 -7.644 23.951 1.00 97.50 200 VAL A N 1
ATOM 1534 C CA . VAL A 1 200 ? 14.356 -6.685 22.859 1.00 97.50 200 VAL A CA 1
ATOM 1535 C C . VAL A 1 200 ? 13.796 -7.214 21.539 1.00 97.50 200 VAL A C 1
ATOM 1537 O O . VAL A 1 200 ? 14.186 -8.294 21.084 1.00 97.50 200 VAL A O 1
ATOM 1540 N N . ASN A 1 201 ? 12.966 -6.399 20.882 1.00 96.94 201 ASN A N 1
ATOM 1541 C CA . ASN A 1 201 ? 12.318 -6.709 19.601 1.00 96.94 201 ASN A CA 1
ATOM 1542 C C . ASN A 1 201 ? 11.424 -7.964 19.651 1.00 96.94 201 ASN A C 1
ATOM 1544 O O . ASN A 1 201 ? 11.284 -8.665 18.641 1.00 96.94 201 ASN A O 1
ATOM 1548 N N . LYS A 1 202 ? 10.841 -8.285 20.808 1.00 97.38 202 LYS A N 1
ATOM 1549 C CA . LYS A 1 202 ? 9.904 -9.401 20.973 1.00 97.38 202 LYS A CA 1
ATOM 1550 C C . LYS A 1 202 ? 8.570 -8.922 21.519 1.00 97.38 202 LYS A C 1
ATOM 1552 O O . LYS A 1 202 ? 8.496 -7.924 22.224 1.00 97.38 202 LYS A O 1
ATOM 1557 N N . LEU A 1 203 ? 7.530 -9.681 21.201 1.00 97.88 203 LEU A N 1
ATOM 1558 C CA . LEU A 1 203 ? 6.278 -9.665 21.943 1.00 97.88 203 LEU A CA 1
ATOM 1559 C C . LEU A 1 203 ? 6.094 -11.052 22.555 1.00 97.88 203 LEU A C 1
ATOM 1561 O O . LEU A 1 203 ? 5.962 -12.032 21.819 1.00 97.88 203 LEU A O 1
ATOM 1565 N N . HIS A 1 204 ? 6.112 -11.104 23.885 1.00 97.50 204 HIS A N 1
ATOM 1566 C CA . HIS A 1 204 ? 5.845 -12.299 24.681 1.00 97.50 204 HIS A CA 1
ATOM 1567 C C . HIS A 1 204 ? 4.466 -12.181 25.323 1.00 97.50 204 HIS A C 1
ATOM 1569 O O . HIS A 1 204 ? 4.188 -11.188 25.991 1.00 97.50 204 HIS A O 1
ATOM 1575 N N . ASP A 1 205 ? 3.611 -13.171 25.096 1.00 97.44 205 ASP A N 1
ATOM 1576 C CA . ASP A 1 205 ? 2.322 -13.331 25.770 1.00 97.44 205 ASP A CA 1
ATOM 1577 C C . ASP A 1 205 ? 1.950 -14.815 25.747 1.00 97.44 205 ASP A C 1
ATOM 1579 O O . ASP A 1 205 ? 1.524 -15.340 24.717 1.00 97.44 205 ASP A O 1
ATOM 1583 N N . ALA A 1 206 ? 2.100 -15.510 26.877 1.00 95.62 206 ALA A N 1
ATOM 1584 C CA . ALA A 1 206 ? 1.804 -16.940 26.974 1.00 95.62 206 ALA A CA 1
ATOM 1585 C C . ALA A 1 206 ? 0.368 -17.320 26.553 1.00 95.62 206 ALA A C 1
ATOM 1587 O O . ALA A 1 206 ? 0.141 -18.474 26.173 1.00 95.62 206 ALA A O 1
ATOM 1588 N N . ASP A 1 207 ? -0.578 -16.376 26.605 1.00 94.81 207 ASP A N 1
ATOM 1589 C CA . ASP A 1 207 ? -1.984 -16.550 26.230 1.00 94.81 207 ASP A CA 1
ATOM 1590 C C . ASP A 1 207 ? -2.337 -15.863 24.884 1.00 94.81 207 ASP A C 1
ATOM 1592 O O . ASP A 1 207 ? -3.506 -15.853 24.494 1.00 94.81 207 ASP A O 1
ATOM 1596 N N . GLY A 1 208 ? -1.350 -15.334 24.144 1.00 91.44 208 GLY A N 1
ATOM 1597 C CA . GLY A 1 208 ? -1.549 -14.512 22.936 1.00 91.44 208 GLY A CA 1
ATOM 1598 C C . GLY A 1 208 ? -2.071 -15.247 21.690 1.00 91.44 208 GLY A C 1
ATOM 1599 O O . GLY A 1 208 ? -2.492 -14.608 20.720 1.00 91.44 208 GLY A O 1
ATOM 1600 N N . ASP A 1 209 ? -2.057 -16.587 21.707 1.00 93.75 209 ASP A N 1
ATOM 1601 C CA . ASP A 1 209 ? -2.480 -17.472 20.603 1.00 93.75 209 ASP A CA 1
ATOM 1602 C C . ASP A 1 209 ? -1.892 -17.043 19.246 1.00 93.75 209 ASP A C 1
ATOM 1604 O O . ASP A 1 209 ? -2.574 -16.946 18.221 1.00 93.75 209 ASP A O 1
ATOM 1608 N N . PHE A 1 210 ? -0.601 -16.707 19.245 1.00 96.12 210 PHE A N 1
ATOM 1609 C CA . PHE A 1 210 ? 0.082 -16.246 18.047 1.00 96.12 210 PHE A CA 1
ATOM 1610 C C . PHE A 1 210 ? 0.203 -17.357 17.005 1.00 96.12 210 PHE A C 1
ATOM 1612 O O . PHE A 1 210 ? 0.264 -18.553 17.310 1.00 96.12 210 PHE A O 1
ATOM 1619 N N . SER A 1 211 ? 0.270 -16.962 15.737 1.00 94.31 211 SER A N 1
ATOM 1620 C CA . SER A 1 211 ? 0.357 -17.897 14.621 1.00 94.31 211 SER A CA 1
ATOM 1621 C C . SER A 1 211 ? 1.298 -17.409 13.525 1.00 94.31 211 SER A C 1
ATOM 1623 O O . SER A 1 211 ? 1.625 -16.230 13.418 1.00 94.31 211 SER A O 1
ATOM 1625 N N . ALA A 1 212 ? 1.688 -18.318 12.628 1.00 93.69 212 ALA A N 1
ATOM 1626 C CA . ALA A 1 212 ? 2.484 -17.965 11.453 1.00 93.69 212 ALA A CA 1
ATOM 1627 C C . ALA A 1 212 ? 1.784 -16.965 10.510 1.00 93.69 212 ALA A C 1
ATOM 1629 O O . ALA A 1 212 ? 2.463 -16.311 9.724 1.00 93.69 212 ALA A O 1
ATOM 1630 N N . ASN A 1 213 ? 0.455 -16.827 10.598 1.00 90.06 213 ASN A N 1
ATOM 1631 C CA . ASN A 1 213 ? -0.298 -15.835 9.827 1.00 90.06 213 ASN A CA 1
ATOM 1632 C C . ASN A 1 213 ? -0.115 -14.409 10.362 1.00 90.06 213 ASN A C 1
ATOM 1634 O O . ASN A 1 213 ? -0.598 -13.474 9.730 1.00 90.06 213 ASN A O 1
ATOM 1638 N N . ASP A 1 214 ? 0.565 -14.246 11.501 1.00 93.25 214 ASP A N 1
ATOM 1639 C CA . ASP A 1 214 ? 0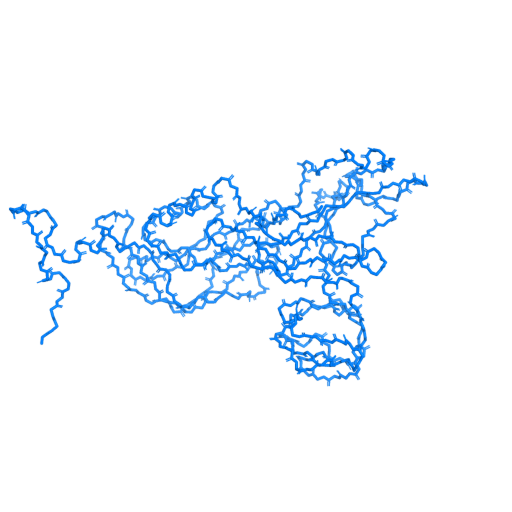.795 -12.937 12.110 1.00 93.25 214 ASP A CA 1
ATOM 1640 C C . ASP A 1 214 ? 2.035 -12.237 11.580 1.00 93.25 214 ASP A C 1
ATOM 1642 O O . ASP A 1 214 ? 2.209 -11.036 11.756 1.00 93.25 214 ASP A O 1
ATOM 1646 N N . VAL A 1 215 ? 2.884 -12.979 10.872 1.00 93.62 215 VAL A N 1
ATOM 1647 C CA . VAL A 1 215 ? 4.063 -12.424 10.219 1.00 93.62 215 VAL A CA 1
ATOM 1648 C C . VAL A 1 215 ? 3.643 -11.464 9.109 1.00 93.62 215 VAL A C 1
ATOM 1650 O O . VAL A 1 215 ? 2.884 -11.829 8.215 1.00 93.62 215 VAL A O 1
ATOM 1653 N N . GLY A 1 216 ? 4.184 -10.250 9.159 1.00 89.56 216 GLY A N 1
ATOM 1654 C CA . GLY A 1 216 ? 3.875 -9.141 8.260 1.00 89.56 216 GLY A CA 1
ATOM 1655 C C . GLY A 1 216 ? 2.786 -8.204 8.781 1.00 89.56 216 GLY A C 1
ATOM 1656 O O . GLY A 1 216 ? 2.629 -7.123 8.229 1.00 89.56 216 GLY A O 1
ATOM 1657 N N . LYS A 1 217 ? 2.066 -8.571 9.848 1.00 91.75 217 LYS A N 1
ATOM 1658 C CA . LYS A 1 217 ? 1.050 -7.699 10.445 1.00 91.75 217 LYS A CA 1
ATOM 1659 C C . LYS A 1 217 ? 1.667 -6.602 11.299 1.00 91.75 217 LYS A C 1
ATOM 1661 O O . LYS A 1 217 ? 2.768 -6.746 11.846 1.00 91.75 217 LYS A O 1
ATOM 1666 N N . SER A 1 218 ? 0.893 -5.541 11.470 1.00 91.62 218 SER A N 1
ATOM 1667 C CA . SER A 1 218 ? 1.191 -4.474 12.414 1.00 91.62 218 SER A CA 1
ATOM 1668 C C . SER A 1 218 ? 0.666 -4.815 13.810 1.00 91.62 218 SER A C 1
ATOM 1670 O O . SER A 1 218 ? -0.411 -5.395 13.974 1.00 91.62 218 SER A O 1
ATOM 1672 N N . VAL A 1 219 ? 1.431 -4.425 14.826 1.00 95.31 219 VAL A N 1
ATOM 1673 C CA . VAL A 1 219 ? 1.072 -4.513 16.244 1.00 95.31 219 VAL A CA 1
ATOM 1674 C C . VAL A 1 219 ? 1.129 -3.120 16.868 1.00 95.31 219 VAL A C 1
ATOM 1676 O O . VAL A 1 219 ? 2.029 -2.335 16.568 1.00 95.31 219 VAL A O 1
ATOM 1679 N N . HIS A 1 220 ? 0.148 -2.801 17.706 1.00 95.50 220 HIS A N 1
ATOM 1680 C CA . HIS A 1 220 ? 0.033 -1.516 18.395 1.00 95.50 220 HIS A CA 1
ATOM 1681 C C . HIS A 1 220 ? 0.167 -1.735 19.893 1.00 95.50 220 HIS A C 1
ATOM 1683 O O . HIS A 1 220 ? -0.629 -2.467 20.485 1.00 95.50 220 HIS A O 1
ATOM 1689 N N . ASN A 1 221 ? 1.161 -1.095 20.501 1.00 96.25 221 ASN A N 1
ATOM 1690 C CA . ASN A 1 221 ? 1.274 -0.955 21.941 1.00 96.25 221 ASN A CA 1
ATOM 1691 C C . ASN A 1 221 ? 0.322 0.155 22.402 1.00 96.25 221 ASN A C 1
ATOM 1693 O O . ASN A 1 221 ? 0.556 1.350 22.234 1.00 96.25 221 ASN A O 1
ATOM 1697 N N . THR A 1 222 ? -0.784 -0.263 23.006 1.00 95.69 222 THR A N 1
ATOM 1698 C CA . THR A 1 222 ? -1.846 0.633 23.476 1.00 95.69 222 THR A CA 1
ATOM 1699 C C . THR A 1 222 ? -1.507 1.333 24.796 1.00 95.69 222 THR A C 1
ATOM 1701 O O . THR A 1 222 ? -2.251 2.220 25.218 1.00 95.69 222 THR A O 1
ATOM 1704 N N . THR A 1 223 ? -0.415 0.951 25.469 1.00 95.69 223 THR A N 1
ATOM 1705 C CA . THR A 1 223 ? 0.034 1.609 26.705 1.00 95.69 223 THR A CA 1
ATOM 1706 C C . THR A 1 223 ? 0.738 2.934 26.413 1.00 95.69 223 THR A C 1
ATOM 1708 O O . THR A 1 223 ? 0.528 3.898 27.154 1.00 95.69 223 THR A O 1
ATOM 1711 N N . ASP A 1 224 ? 1.543 3.004 25.351 1.00 92.38 224 ASP A N 1
ATOM 1712 C CA . ASP A 1 224 ? 2.358 4.179 25.014 1.00 92.38 224 ASP A CA 1
ATOM 1713 C C . ASP A 1 224 ? 2.127 4.747 23.602 1.00 92.38 224 ASP A C 1
ATOM 1715 O O . ASP A 1 224 ? 2.736 5.759 23.253 1.00 92.38 224 ASP A O 1
ATOM 1719 N N . ASP A 1 225 ? 1.194 4.162 22.845 1.00 92.94 225 ASP A N 1
ATOM 1720 C CA . ASP A 1 225 ? 0.828 4.548 21.478 1.00 92.94 225 ASP A CA 1
ATOM 1721 C C . ASP A 1 225 ? 1.982 4.398 20.475 1.00 92.94 225 ASP A C 1
ATOM 1723 O O . ASP A 1 225 ? 2.207 5.241 19.604 1.00 92.94 225 ASP A O 1
ATOM 1727 N N . THR A 1 226 ? 2.735 3.305 20.610 1.00 93.38 226 THR A N 1
ATOM 1728 C CA . THR A 1 226 ? 3.797 2.927 19.672 1.00 93.38 226 THR A CA 1
ATOM 1729 C C . THR A 1 226 ? 3.390 1.750 18.789 1.00 93.38 226 THR A C 1
ATOM 1731 O O . THR A 1 226 ? 2.553 0.921 19.144 1.00 93.38 226 THR A O 1
ATOM 1734 N N . TYR A 1 227 ? 3.983 1.674 17.599 1.00 93.06 227 TYR A N 1
ATOM 1735 C CA . TYR A 1 227 ? 3.624 0.701 16.569 1.00 93.06 227 TYR A CA 1
ATOM 1736 C C . TYR A 1 227 ? 4.844 -0.124 16.162 1.00 93.06 227 TYR A C 1
ATOM 1738 O O . TYR A 1 227 ? 5.982 0.351 16.195 1.00 93.06 227 TYR A O 1
ATOM 1746 N N . GLY A 1 228 ? 4.610 -1.375 15.780 1.00 92.38 228 GLY A N 1
ATOM 1747 C CA . GLY A 1 228 ? 5.644 -2.294 15.326 1.00 92.38 228 GLY A CA 1
ATOM 1748 C C . GLY A 1 228 ? 5.148 -3.215 14.221 1.00 92.38 228 GLY A C 1
ATOM 1749 O O . GLY A 1 228 ? 3.949 -3.387 14.019 1.00 92.38 228 GLY A O 1
ATOM 1750 N N . THR A 1 229 ? 6.088 -3.845 13.522 1.00 93.44 229 THR A N 1
ATOM 1751 C CA . THR A 1 229 ? 5.802 -4.856 12.494 1.00 93.44 229 THR A CA 1
ATOM 1752 C C . THR A 1 229 ? 6.302 -6.213 12.956 1.00 93.44 229 THR A C 1
ATOM 1754 O O . THR A 1 229 ? 7.455 -6.341 13.381 1.00 93.44 229 THR A O 1
ATOM 1757 N N . ILE A 1 230 ? 5.464 -7.237 12.832 1.00 95.56 230 ILE A N 1
ATOM 1758 C CA . ILE A 1 230 ? 5.813 -8.615 13.171 1.00 95.56 230 ILE A CA 1
ATOM 1759 C C . ILE A 1 230 ? 6.636 -9.212 12.026 1.00 95.56 230 ILE A C 1
ATOM 1761 O O . ILE A 1 230 ? 6.175 -9.332 10.896 1.00 95.56 230 ILE A O 1
ATOM 1765 N N . THR A 1 231 ? 7.870 -9.615 12.312 1.00 96.12 231 THR A N 1
ATOM 1766 C CA . THR A 1 231 ? 8.829 -10.121 11.315 1.00 96.12 231 THR A CA 1
ATOM 1767 C C . THR A 1 231 ? 9.001 -11.635 11.349 1.00 96.12 231 THR A C 1
ATOM 1769 O O . THR A 1 231 ? 9.402 -12.221 10.342 1.00 96.12 231 THR A O 1
ATOM 1772 N N . ALA A 1 232 ? 8.695 -12.290 12.472 1.00 97.44 232 ALA A N 1
ATOM 1773 C CA . ALA A 1 232 ? 8.727 -13.746 12.562 1.00 97.44 232 ALA A CA 1
ATOM 1774 C C . ALA A 1 232 ? 7.809 -14.289 13.662 1.00 97.44 232 ALA A C 1
ATOM 1776 O O . ALA A 1 232 ? 7.704 -13.715 14.742 1.00 97.44 232 ALA A O 1
ATOM 1777 N N . PHE A 1 233 ? 7.218 -15.450 13.389 1.00 97.62 233 PHE A N 1
ATOM 1778 C CA . PHE A 1 233 ? 6.522 -16.281 14.364 1.00 97.62 233 PHE A CA 1
ATOM 1779 C C . PHE A 1 233 ? 7.507 -17.281 14.972 1.00 97.62 233 PHE A C 1
ATOM 1781 O O . PHE A 1 233 ? 8.206 -17.976 14.226 1.00 97.62 233 PHE A O 1
ATOM 1788 N N . VAL A 1 234 ? 7.568 -17.351 16.303 1.00 97.56 234 VAL A N 1
ATOM 1789 C CA . VAL A 1 234 ? 8.435 -18.296 17.022 1.00 97.56 234 VAL A CA 1
ATOM 1790 C C . VAL A 1 234 ? 7.596 -19.447 17.559 1.00 97.56 234 VAL A C 1
ATOM 1792 O O . VAL A 1 234 ? 7.800 -20.596 17.156 1.00 97.56 234 VAL A O 1
ATOM 1795 N N . ASP A 1 235 ? 6.613 -19.129 18.397 1.00 97.12 235 ASP A N 1
ATOM 1796 C CA . ASP A 1 235 ? 5.585 -20.047 18.874 1.00 97.12 235 ASP A CA 1
ATOM 1797 C C . ASP A 1 235 ? 4.319 -19.278 19.297 1.00 97.12 235 ASP A C 1
ATOM 1799 O O . ASP A 1 235 ? 4.224 -18.069 19.101 1.00 97.12 235 ASP A O 1
ATOM 1803 N N . SER A 1 236 ? 3.313 -19.982 19.825 1.00 96.56 236 SER A N 1
ATOM 1804 C CA . SER A 1 236 ? 2.008 -19.394 20.155 1.00 96.56 236 SER A CA 1
ATOM 1805 C C . SER A 1 236 ? 2.040 -18.327 21.251 1.00 96.56 236 SER A C 1
ATOM 1807 O O . SER A 1 236 ? 1.015 -17.684 21.453 1.00 96.56 236 SER A O 1
ATOM 1809 N N . GLY A 1 237 ? 3.161 -18.156 21.956 1.00 97.06 237 GLY A N 1
ATOM 1810 C CA . GLY A 1 237 ? 3.346 -17.090 22.934 1.00 97.06 237 GLY A CA 1
ATOM 1811 C C . GLY A 1 237 ? 4.484 -16.123 22.617 1.00 97.06 237 GLY A C 1
ATOM 1812 O O . GLY A 1 237 ? 4.731 -15.226 23.413 1.00 97.06 237 GLY A O 1
ATOM 1813 N N . GLU A 1 238 ? 5.161 -16.262 21.469 1.00 97.56 238 GLU A N 1
ATOM 1814 C CA . GLU A 1 238 ? 6.280 -15.393 21.099 1.00 97.56 238 GLU A CA 1
ATOM 1815 C C . GLU A 1 238 ? 6.267 -14.974 19.616 1.00 97.56 238 GLU A C 1
ATOM 1817 O O . GLU A 1 238 ? 6.282 -15.794 18.685 1.00 97.56 238 GLU A O 1
ATOM 1822 N N . LEU A 1 239 ? 6.369 -13.660 19.401 1.00 97.94 239 LEU A N 1
ATOM 1823 C CA . LEU A 1 239 ? 6.595 -13.025 18.103 1.00 97.94 239 LEU A CA 1
ATOM 1824 C C . LEU A 1 239 ? 7.898 -12.219 18.094 1.00 97.94 239 LEU A C 1
ATOM 1826 O O . LEU A 1 239 ? 8.327 -11.661 19.100 1.00 97.94 239 LEU A O 1
ATOM 1830 N N . THR A 1 240 ? 8.524 -12.122 16.920 1.00 98.00 240 THR A N 1
ATOM 1831 C CA . THR A 1 240 ? 9.661 -11.220 16.671 1.00 98.00 240 THR A CA 1
ATOM 1832 C C . THR A 1 240 ? 9.189 -9.981 15.937 1.00 98.00 240 THR A C 1
ATOM 1834 O O . THR A 1 240 ? 8.454 -10.093 14.957 1.00 98.00 240 THR A O 1
ATOM 1837 N N . LEU A 1 241 ? 9.653 -8.813 16.367 1.00 97.31 241 LEU A N 1
ATOM 1838 C CA . LEU A 1 241 ? 9.290 -7.508 15.829 1.00 97.31 241 LEU A CA 1
ATOM 1839 C C . LEU A 1 241 ? 10.472 -6.857 15.098 1.00 97.31 241 LEU A C 1
ATOM 1841 O O . LEU A 1 241 ? 11.631 -7.216 15.305 1.00 97.31 241 LEU A O 1
ATOM 1845 N N . ALA A 1 242 ? 10.183 -5.907 14.209 1.00 94.75 242 ALA A N 1
ATOM 1846 C CA . ALA A 1 242 ? 11.206 -5.136 13.496 1.00 94.75 242 ALA A CA 1
ATOM 1847 C C . ALA A 1 242 ? 11.976 -4.164 14.414 1.00 94.75 242 ALA A C 1
ATOM 1849 O O . ALA A 1 242 ? 13.112 -3.796 14.111 1.00 94.75 242 ALA A O 1
ATOM 1850 N N . GLY A 1 243 ? 11.367 -3.772 15.534 1.00 93.88 243 GLY A N 1
ATOM 1851 C CA . GLY A 1 243 ? 11.929 -2.880 16.540 1.00 93.88 243 GLY A CA 1
ATOM 1852 C C . GLY A 1 243 ? 11.366 -3.169 17.930 1.00 93.88 243 GLY A C 1
ATOM 1853 O O . GLY A 1 243 ? 10.497 -4.027 18.093 1.00 93.88 243 GLY A O 1
ATOM 1854 N N . ASP A 1 244 ? 11.892 -2.461 18.925 1.00 95.50 244 ASP A N 1
ATOM 1855 C CA . ASP A 1 244 ? 11.603 -2.699 20.338 1.00 95.50 244 ASP A CA 1
ATOM 1856 C C . ASP A 1 244 ? 10.343 -1.941 20.777 1.00 95.50 244 ASP A C 1
ATOM 1858 O O . ASP A 1 244 ? 10.421 -0.869 21.372 1.00 95.50 244 ASP A O 1
ATOM 1862 N N . THR A 1 245 ? 9.177 -2.464 20.388 1.00 96.00 245 THR A N 1
ATOM 1863 C CA . THR A 1 245 ? 7.859 -1.848 20.639 1.00 96.00 245 THR A CA 1
ATOM 1864 C C . THR A 1 245 ? 7.321 -2.124 22.055 1.00 96.00 245 THR A C 1
ATOM 1866 O O . THR A 1 245 ? 6.450 -1.397 22.520 1.00 96.00 245 THR A O 1
ATOM 1869 N N . PHE A 1 246 ? 7.839 -3.146 22.750 1.00 96.31 246 PHE A N 1
ATOM 1870 C CA . PHE A 1 246 ? 7.390 -3.574 24.088 1.00 96.31 246 PHE A CA 1
ATOM 1871 C C . PHE A 1 246 ? 8.560 -3.619 25.093 1.00 96.31 246 PHE A C 1
ATOM 1873 O O . PHE A 1 246 ? 8.991 -4.702 25.500 1.00 96.31 246 PHE A O 1
ATOM 1880 N N . PRO A 1 247 ? 9.145 -2.458 25.444 1.00 95.75 247 PRO A N 1
ATOM 1881 C CA . PRO A 1 247 ? 10.359 -2.384 26.254 1.00 95.75 247 PRO A CA 1
ATOM 1882 C C . PRO A 1 247 ? 10.166 -2.671 27.752 1.00 95.75 247 PRO A C 1
ATOM 1884 O O . PRO A 1 247 ? 11.176 -2.799 28.449 1.00 95.75 247 PRO A O 1
ATOM 1887 N N . ASP A 1 248 ? 8.939 -2.751 28.273 1.00 94.94 248 ASP A N 1
ATOM 1888 C CA . ASP A 1 248 ? 8.655 -2.991 29.696 1.00 94.94 248 ASP A CA 1
ATOM 1889 C C . ASP A 1 248 ? 8.185 -4.433 29.974 1.00 94.94 248 ASP A C 1
ATOM 1891 O O . ASP A 1 248 ? 8.518 -4.992 31.027 1.00 94.94 248 ASP A O 1
ATOM 1895 N N . GLY A 1 249 ? 7.535 -5.088 29.007 1.00 91.75 249 GLY A N 1
ATOM 1896 C CA . GLY A 1 249 ? 7.052 -6.468 29.112 1.00 91.75 249 GLY A CA 1
ATOM 1897 C C . GLY A 1 249 ? 5.790 -6.625 29.960 1.00 91.75 249 GLY A C 1
ATOM 1898 O O . GLY A 1 249 ? 5.557 -7.702 30.504 1.00 91.75 249 GLY A O 1
ATOM 1899 N N . ASP A 1 250 ? 5.025 -5.549 30.130 1.00 96.00 250 ASP A N 1
ATOM 1900 C CA . ASP A 1 250 ? 3.735 -5.509 30.830 1.00 96.00 250 ASP A CA 1
ATOM 1901 C C . ASP A 1 250 ? 2.698 -4.614 30.120 1.00 96.00 250 ASP A C 1
ATOM 1903 O O . ASP A 1 250 ? 1.662 -4.247 30.689 1.00 96.00 250 ASP A O 1
ATOM 1907 N N . GLU A 1 251 ? 2.956 -4.267 28.858 1.00 97.00 251 GLU A N 1
ATOM 1908 C CA . GLU A 1 251 ? 2.131 -3.360 28.074 1.00 97.00 251 GLU A CA 1
ATOM 1909 C C . GLU A 1 251 ? 0.984 -4.068 27.341 1.00 97.00 251 GLU A C 1
ATOM 1911 O O . GLU A 1 251 ? 1.078 -5.217 26.912 1.00 97.00 251 GLU A O 1
ATOM 1916 N N . ASN A 1 252 ? -0.132 -3.360 27.160 1.00 97.06 252 ASN A N 1
ATOM 1917 C CA . ASN A 1 252 ? -1.286 -3.885 26.438 1.00 97.06 252 ASN A CA 1
ATOM 1918 C C . ASN A 1 252 ? -1.107 -3.705 24.934 1.00 97.06 252 ASN A C 1
ATOM 1920 O O . ASN A 1 252 ? -0.667 -2.644 24.487 1.00 97.06 252 ASN A O 1
ATOM 1924 N N . TYR A 1 253 ? -1.558 -4.674 24.146 1.00 96.75 253 TYR A N 1
ATOM 1925 C CA . TYR A 1 253 ? -1.426 -4.626 22.696 1.00 96.75 253 TYR A CA 1
ATOM 1926 C C . TYR A 1 253 ? -2.713 -4.971 21.952 1.00 96.75 253 TYR A C 1
ATOM 1928 O O . TYR A 1 253 ? -3.600 -5.659 22.465 1.00 96.75 253 TYR A O 1
ATOM 1936 N N . THR A 1 254 ? -2.777 -4.521 20.701 1.00 96.19 254 THR A N 1
ATOM 1937 C CA . THR A 1 254 ? -3.715 -5.017 19.687 1.00 96.19 254 THR A CA 1
ATOM 1938 C C . THR A 1 254 ? -2.957 -5.424 18.426 1.00 96.19 254 THR A C 1
ATOM 1940 O O . THR A 1 254 ? -1.902 -4.865 18.117 1.00 96.19 254 THR A O 1
ATOM 1943 N N . ILE A 1 255 ? -3.479 -6.421 17.716 1.00 94.31 255 ILE A N 1
ATOM 1944 C CA . ILE A 1 255 ? -3.003 -6.855 16.395 1.00 94.31 255 ILE A CA 1
ATOM 1945 C C . ILE A 1 255 ? -4.126 -6.577 15.396 1.00 94.31 255 ILE A C 1
ATOM 1947 O O . ILE A 1 255 ? -5.295 -6.661 15.766 1.00 94.31 255 ILE A O 1
ATOM 1951 N N . ASP A 1 256 ? -3.770 -6.261 14.147 1.00 91.31 256 ASP A N 1
ATOM 1952 C CA . ASP A 1 256 ? -4.726 -5.945 13.078 1.00 91.31 256 ASP A CA 1
ATOM 1953 C C . ASP A 1 256 ? -5.666 -4.801 13.468 1.00 91.31 256 ASP A C 1
ATOM 1955 O O . ASP A 1 256 ? -6.853 -4.974 13.728 1.00 91.31 256 ASP A O 1
ATOM 1959 N N . PHE A 1 257 ? -5.124 -3.597 13.518 1.00 92.75 257 PHE A N 1
ATOM 1960 C CA . PHE A 1 257 ? -5.898 -2.367 13.648 1.00 92.75 257 PHE A CA 1
ATOM 1961 C C . PHE A 1 257 ? -5.962 -1.660 12.294 1.00 92.75 257 PHE A C 1
ATOM 1963 O O . PHE A 1 257 ? -5.251 -2.006 11.354 1.00 92.75 257 PHE A O 1
ATOM 1970 N N . TRP A 1 258 ? -6.806 -0.643 12.197 1.00 94.44 258 TRP A N 1
ATOM 1971 C CA . TRP A 1 258 ? -6.939 0.185 11.003 1.00 94.44 258 TRP A CA 1
ATOM 1972 C C . TRP A 1 258 ? -6.777 1.662 11.339 1.00 94.44 258 TRP A C 1
ATOM 1974 O O . TRP A 1 258 ? -6.845 2.078 12.502 1.00 94.44 258 TRP A O 1
ATOM 1984 N N . THR A 1 259 ? -6.654 2.472 10.292 1.00 95.38 259 THR A N 1
ATOM 1985 C CA . THR A 1 259 ? -6.758 3.929 10.409 1.00 95.38 259 THR A CA 1
ATOM 1986 C C . THR A 1 259 ? -8.167 4.376 10.039 1.00 95.38 259 THR A C 1
ATOM 1988 O O . THR A 1 259 ? -8.668 4.095 8.947 1.00 95.38 259 THR A O 1
ATOM 1991 N N . TYR A 1 260 ? -8.836 5.053 10.966 1.00 95.81 260 TYR A N 1
ATOM 1992 C CA . TYR A 1 260 ? -10.172 5.596 10.759 1.00 95.81 260 TYR A CA 1
ATOM 1993 C C . TYR A 1 260 ? -10.110 7.044 10.287 1.00 95.81 260 TYR A C 1
ATOM 1995 O O . TYR A 1 260 ? -9.337 7.835 10.813 1.00 95.81 260 TYR A O 1
ATOM 2003 N N . HIS A 1 261 ? -10.985 7.412 9.357 1.00 97.56 261 HIS A N 1
ATOM 2004 C CA . HIS A 1 261 ? -10.972 8.717 8.704 1.00 97.56 261 HIS A CA 1
ATOM 2005 C C . HIS A 1 261 ? -12.304 9.441 8.849 1.00 97.56 261 HIS A C 1
ATOM 2007 O O . HIS A 1 261 ? -13.367 8.890 8.539 1.00 97.56 261 HIS A O 1
ATOM 2013 N N . TYR A 1 262 ? -12.253 10.710 9.249 1.00 97.38 262 TYR A N 1
ATOM 2014 C CA . TYR A 1 262 ? -13.377 11.645 9.152 1.00 97.38 262 TYR A CA 1
ATOM 2015 C C . TYR A 1 262 ? -12.924 12.994 8.609 1.00 97.38 262 TYR A C 1
ATOM 2017 O O . TYR A 1 262 ? -11.739 13.295 8.582 1.00 97.38 262 TYR A O 1
ATOM 2025 N N . TYR A 1 263 ? -13.873 13.807 8.159 1.00 97.44 263 TYR A N 1
ATOM 2026 C CA . TYR A 1 263 ? -13.589 15.129 7.621 1.00 97.44 263 TYR A CA 1
ATOM 2027 C C . TYR A 1 263 ? -14.051 16.179 8.618 1.00 97.44 263 TYR A C 1
ATOM 2029 O O . TYR A 1 263 ? -15.189 16.124 9.074 1.00 97.44 263 TYR A O 1
ATOM 2037 N N . ASP A 1 264 ? -13.195 17.140 8.936 1.00 97.00 264 ASP A N 1
ATOM 2038 C CA . ASP A 1 264 ? -13.533 18.221 9.852 1.00 97.00 264 ASP A CA 1
ATOM 2039 C C . ASP A 1 264 ? -13.434 19.574 9.147 1.00 97.00 264 ASP A C 1
ATOM 2041 O O . ASP A 1 264 ? -12.351 20.079 8.835 1.00 97.00 264 ASP A O 1
ATOM 2045 N N . GLY A 1 265 ? -14.608 20.143 8.872 1.00 95.62 265 GLY A N 1
ATOM 2046 C CA . GLY A 1 265 ? -14.774 21.447 8.244 1.00 95.62 265 GLY A CA 1
ATOM 2047 C C . GLY A 1 265 ? -14.566 22.641 9.175 1.00 95.62 265 GLY A C 1
ATOM 2048 O O . GLY A 1 265 ? -14.458 23.759 8.668 1.00 95.62 265 GLY A O 1
ATOM 2049 N N . ASP A 1 266 ? -14.500 22.431 10.494 1.00 95.25 266 ASP A N 1
ATOM 2050 C CA . ASP A 1 266 ? -14.316 23.495 11.495 1.00 95.25 266 ASP A CA 1
ATOM 2051 C C . ASP A 1 266 ? -12.862 23.588 11.987 1.00 95.25 266 ASP A C 1
ATOM 2053 O O . ASP A 1 266 ? -12.506 24.445 12.801 1.00 95.25 266 ASP A O 1
ATOM 2057 N N . LEU A 1 267 ? -11.970 22.751 11.447 1.00 92.38 267 LEU A N 1
ATOM 2058 C CA . LEU A 1 267 ? -10.539 22.981 11.583 1.00 92.38 267 LEU A CA 1
ATOM 2059 C C . LEU A 1 267 ? -10.170 24.333 10.967 1.00 92.38 267 LEU A C 1
ATOM 2061 O O . LEU A 1 267 ? -10.698 24.747 9.933 1.00 92.38 267 LEU A O 1
ATOM 2065 N N . GLY A 1 268 ? -9.178 25.008 11.559 1.00 92.56 268 GLY A N 1
ATOM 2066 C CA . GLY A 1 268 ? -8.661 26.271 11.016 1.00 92.56 268 GLY A CA 1
ATOM 2067 C C . GLY A 1 268 ? -8.264 26.167 9.535 1.00 92.56 268 GLY A C 1
ATOM 2068 O O . GLY A 1 268 ? -8.332 27.152 8.802 1.00 92.56 268 GLY A O 1
ATOM 2069 N N . THR A 1 269 ? -7.886 24.968 9.083 1.00 92.62 269 THR A N 1
ATOM 2070 C CA . THR A 1 269 ? -7.896 24.560 7.675 1.00 92.62 269 THR A CA 1
ATOM 2071 C C . THR A 1 269 ? -8.647 23.232 7.570 1.00 92.62 269 THR A C 1
ATOM 2073 O O . THR A 1 269 ? -8.176 22.262 8.162 1.00 92.62 269 THR A O 1
ATOM 2076 N N . PRO A 1 270 ? -9.783 23.174 6.850 1.00 94.44 270 PRO A N 1
ATOM 2077 C CA . PRO A 1 270 ? -10.563 21.953 6.692 1.00 94.44 270 PRO A CA 1
ATOM 2078 C C . PRO A 1 270 ? -9.728 20.800 6.142 1.00 94.44 270 PRO A C 1
ATOM 2080 O O . PRO A 1 270 ? -9.041 20.966 5.130 1.00 94.44 270 PRO A O 1
ATOM 2083 N N . ALA A 1 271 ? -9.801 19.641 6.787 1.00 94.88 271 ALA A N 1
ATOM 2084 C CA . ALA A 1 271 ? -8.968 18.496 6.444 1.00 94.88 271 ALA A CA 1
ATOM 2085 C C . ALA A 1 271 ? -9.637 17.169 6.813 1.00 94.88 271 ALA A C 1
ATOM 2087 O O . ALA A 1 271 ? -10.565 17.115 7.624 1.00 94.88 271 ALA A O 1
ATOM 2088 N N . TRP A 1 272 ? -9.132 16.097 6.208 1.00 96.25 272 TRP A N 1
ATOM 2089 C CA . TRP A 1 272 ? -9.341 14.751 6.724 1.00 96.25 272 TRP A CA 1
ATOM 2090 C C . TRP A 1 272 ? -8.484 14.556 7.975 1.00 96.25 272 TRP A C 1
ATOM 2092 O O . TRP A 1 272 ? -7.352 15.031 8.031 1.00 96.25 272 TRP A O 1
ATOM 2102 N N . VAL A 1 273 ? -9.058 13.903 8.978 1.00 95.88 273 VAL A N 1
ATOM 2103 C CA . VAL A 1 273 ? -8.424 13.587 10.254 1.00 95.88 273 VAL A CA 1
ATOM 2104 C C . VAL A 1 273 ? -8.354 12.077 10.399 1.00 95.88 273 VAL A C 1
ATOM 2106 O O . VAL A 1 273 ? -9.355 11.382 10.189 1.00 95.88 273 VAL A O 1
ATOM 2109 N N . GLU A 1 274 ? -7.176 11.607 10.793 1.00 94.75 274 GLU A N 1
ATOM 2110 C CA . GLU A 1 274 ? -6.858 10.199 10.983 1.00 94.75 274 GLU A CA 1
ATOM 2111 C C . GLU A 1 274 ? -6.931 9.802 12.459 1.00 94.75 274 GLU A C 1
ATOM 2113 O O . GLU A 1 274 ? -6.570 10.563 13.361 1.00 94.75 274 GLU A O 1
ATOM 2118 N N . VAL A 1 275 ? -7.416 8.589 12.706 1.00 93.88 275 VAL A N 1
ATOM 2119 C CA . VAL A 1 275 ? -7.438 7.946 14.019 1.00 93.88 275 VAL A CA 1
ATOM 2120 C C . VAL A 1 275 ? -6.810 6.567 13.864 1.00 93.88 275 VAL A C 1
ATOM 2122 O O . VAL A 1 275 ? -7.447 5.649 13.345 1.00 93.88 275 VAL A O 1
ATOM 2125 N N . HIS A 1 276 ? -5.560 6.436 14.293 1.00 91.50 276 HIS A N 1
ATOM 2126 C CA . HIS A 1 276 ? -4.793 5.191 14.229 1.00 91.50 276 HIS A CA 1
ATOM 2127 C C . HIS A 1 276 ? -5.190 4.231 15.362 1.00 91.50 276 HIS A C 1
ATOM 2129 O O . HIS A 1 276 ? -5.841 4.626 16.333 1.00 91.50 276 HIS A O 1
ATOM 2135 N N . GLY A 1 277 ? -4.827 2.953 15.221 1.00 92.25 277 GLY A N 1
ATOM 2136 C CA . GLY A 1 277 ? -5.025 1.943 16.269 1.00 92.25 277 GLY A CA 1
ATOM 2137 C C . GLY A 1 277 ? -6.487 1.553 16.523 1.00 92.25 277 GLY A C 1
ATOM 2138 O O . GLY A 1 277 ? -6.807 0.944 17.543 1.00 92.25 277 GLY A O 1
ATOM 2139 N N . ALA A 1 278 ? -7.413 1.911 15.631 1.00 94.88 278 ALA A N 1
ATOM 2140 C CA . ALA A 1 278 ? -8.818 1.586 15.823 1.00 94.88 278 ALA A CA 1
ATOM 2141 C C . ALA A 1 278 ? -9.085 0.107 15.494 1.00 94.88 278 ALA A C 1
ATOM 2143 O O . ALA A 1 278 ? -8.601 -0.426 14.500 1.00 94.88 278 ALA A O 1
ATOM 2144 N N . THR A 1 279 ? -9.879 -0.552 16.341 1.00 95.44 279 THR A N 1
ATOM 2145 C CA . THR A 1 279 ? -10.176 -1.994 16.241 1.00 95.44 279 THR A CA 1
ATOM 2146 C C . THR A 1 279 ? -11.667 -2.311 16.180 1.00 95.44 279 THR A C 1
ATOM 2148 O O . THR A 1 279 ? -12.044 -3.457 15.927 1.00 95.44 279 THR A O 1
ATOM 2151 N N . GLN A 1 280 ? -12.534 -1.311 16.389 1.00 95.56 280 GLN A N 1
ATOM 2152 C CA . GLN A 1 280 ? -13.991 -1.458 16.399 1.00 95.56 280 GLN A CA 1
ATOM 2153 C C . GLN A 1 280 ? -14.699 -0.401 15.553 1.00 95.56 280 GLN A C 1
ATOM 2155 O O . GLN A 1 280 ? -14.403 0.791 15.657 1.00 95.56 280 GLN A O 1
ATOM 2160 N N . ILE A 1 281 ? -15.691 -0.821 14.764 1.00 95.25 281 ILE A N 1
ATOM 2161 C CA . ILE A 1 281 ? -16.577 0.099 14.048 1.00 95.25 281 ILE A CA 1
ATOM 2162 C C . ILE A 1 281 ? -17.344 0.954 15.057 1.00 95.25 281 ILE A C 1
ATOM 2164 O O . ILE A 1 281 ? -17.944 0.449 16.015 1.00 95.25 281 ILE A O 1
ATOM 2168 N N . SER A 1 282 ? -17.341 2.266 14.829 1.00 93.25 282 SER A N 1
ATOM 2169 C CA . SER A 1 282 ? -18.054 3.208 15.684 1.00 93.25 282 SER A CA 1
ATOM 2170 C C . SER A 1 282 ? -19.564 3.025 15.563 1.00 93.25 282 SER A C 1
ATOM 2172 O O . SER A 1 282 ? -20.134 3.021 14.474 1.00 93.25 282 SER A O 1
ATOM 2174 N N . ASN A 1 283 ? -20.229 2.907 16.709 1.00 93.31 283 ASN A N 1
ATOM 2175 C CA . ASN A 1 283 ? -21.688 2.902 16.818 1.00 93.31 283 ASN A CA 1
ATOM 2176 C C . ASN A 1 283 ? -22.226 4.123 17.577 1.00 93.31 283 ASN A C 1
ATOM 2178 O O . ASN A 1 283 ? -23.415 4.175 17.894 1.00 93.31 283 ASN A O 1
ATOM 2182 N N . SER A 1 284 ? -21.354 5.071 17.920 1.00 94.56 284 SER A N 1
ATOM 2183 C CA . SER A 1 284 ? -21.686 6.260 18.703 1.00 94.56 284 SER A CA 1
ATOM 2184 C C . SER A 1 284 ? -21.699 7.525 17.857 1.00 94.56 284 SER A C 1
ATOM 2186 O O . SER A 1 284 ? -22.469 8.432 18.174 1.00 94.56 284 SER A O 1
ATOM 2188 N N . GLN A 1 285 ? -20.895 7.581 16.789 1.00 96.12 285 GLN A N 1
ATOM 2189 C CA . GLN A 1 285 ? -20.672 8.797 16.011 1.00 96.12 285 GLN A CA 1
ATOM 2190 C C . GLN A 1 285 ? -20.722 8.578 14.493 1.00 96.12 285 GLN A C 1
ATOM 2192 O O . GLN A 1 285 ? -20.352 7.519 13.990 1.00 96.12 285 GLN A O 1
ATOM 2197 N N . TYR A 1 286 ? -21.132 9.624 13.775 1.00 96.62 286 TYR A N 1
ATOM 2198 C CA . TYR A 1 286 ? -20.986 9.777 12.327 1.00 96.62 286 TYR A CA 1
ATOM 2199 C C . TYR A 1 286 ? -20.128 11.005 12.008 1.00 96.62 286 TYR A C 1
ATOM 2201 O O . TYR A 1 286 ? -19.870 11.841 12.877 1.00 96.62 286 TYR A O 1
ATOM 2209 N N . ASN A 1 287 ? -19.708 11.127 10.751 1.00 97.38 287 ASN A N 1
ATOM 2210 C CA . ASN A 1 287 ? -18.966 12.287 10.268 1.00 97.38 287 ASN A CA 1
ATOM 2211 C C . ASN A 1 287 ? -19.927 13.403 9.826 1.00 97.38 287 ASN A C 1
ATOM 2213 O O . ASN A 1 287 ? -20.539 13.329 8.761 1.00 97.38 287 ASN A O 1
ATOM 2217 N N . ASP A 1 288 ? -20.066 14.441 10.643 1.00 96.25 288 ASP A N 1
ATOM 2218 C CA . ASP A 1 288 ? -20.630 15.717 10.219 1.00 96.25 288 ASP A CA 1
ATOM 2219 C C . ASP A 1 288 ? -19.520 16.559 9.587 1.00 96.25 288 ASP A C 1
ATOM 2221 O O . ASP A 1 288 ? -18.732 17.200 10.273 1.00 96.25 288 ASP A O 1
ATOM 2225 N N . VAL A 1 289 ? -19.480 16.594 8.257 1.00 95.06 289 VAL A N 1
ATOM 2226 C CA . VAL A 1 289 ? -18.411 17.268 7.503 1.00 95.06 289 VAL A CA 1
ATOM 2227 C C . VAL A 1 289 ? -18.230 18.749 7.848 1.00 95.06 289 VAL A C 1
ATOM 2229 O O . VAL A 1 289 ? -17.196 19.323 7.517 1.00 95.06 289 VAL A O 1
ATOM 2232 N N . ALA A 1 290 ? -19.217 19.394 8.479 1.00 95.00 290 ALA A N 1
ATOM 2233 C CA . ALA A 1 290 ? -19.087 20.777 8.914 1.00 95.00 290 ALA A CA 1
ATOM 2234 C C . ALA A 1 290 ? -18.274 20.924 10.207 1.00 95.00 290 ALA A C 1
ATOM 2236 O O . ALA A 1 290 ? -17.653 21.964 10.383 1.00 95.00 290 ALA A O 1
ATOM 2237 N N . THR A 1 291 ? -18.297 19.930 11.101 1.00 95.00 291 THR A N 1
ATOM 2238 C CA . THR A 1 291 ? -17.744 20.033 12.468 1.00 95.00 291 THR A CA 1
ATOM 2239 C C . THR A 1 291 ? -16.984 18.785 12.937 1.00 95.00 291 THR A C 1
ATOM 2241 O O . THR A 1 291 ? -16.725 18.640 14.130 1.00 95.00 291 THR A O 1
ATOM 2244 N N . GLY A 1 292 ? -16.719 17.822 12.052 1.00 96.06 292 GLY A N 1
ATOM 2245 C CA . GLY A 1 292 ? -16.093 16.547 12.390 1.00 96.06 292 GLY A CA 1
ATOM 2246 C C . GLY A 1 292 ? -17.073 15.521 12.970 1.00 96.06 292 GLY A C 1
ATOM 2247 O O . GLY A 1 292 ? -18.160 15.292 12.447 1.00 96.06 292 GLY A O 1
ATOM 2248 N N . LEU A 1 293 ? -16.696 14.838 14.053 1.00 96.88 293 LEU A N 1
ATOM 2249 C CA . LEU A 1 293 ? -17.506 13.742 14.600 1.00 96.88 293 LEU A CA 1
ATOM 2250 C C . LEU A 1 293 ? -18.692 14.228 15.440 1.00 96.88 293 LEU A C 1
ATOM 2252 O O . LEU A 1 293 ? -18.532 14.954 16.420 1.00 96.88 293 LEU A O 1
ATOM 2256 N N . SER A 1 294 ? -19.883 13.724 15.117 1.00 97.19 294 SER A N 1
ATOM 2257 C CA . SER A 1 294 ? -21.131 14.010 15.831 1.00 97.19 294 SER A CA 1
ATOM 2258 C C . SER A 1 294 ? -21.803 12.737 16.329 1.00 97.19 294 SER A C 1
ATOM 2260 O O . SER A 1 294 ? -21.745 11.699 15.679 1.00 97.19 294 SER A O 1
ATOM 2262 N N . ASN A 1 295 ? -22.462 12.809 17.489 1.00 97.06 295 ASN A N 1
ATOM 2263 C CA . ASN A 1 295 ? -23.156 11.659 18.072 1.00 97.06 295 ASN A CA 1
ATOM 2264 C C . ASN A 1 295 ? -24.426 11.303 17.290 1.00 97.06 295 ASN A C 1
ATOM 2266 O O . ASN A 1 295 ? -25.179 12.192 16.888 1.00 97.06 295 ASN A O 1
ATOM 2270 N N . PHE A 1 296 ? -24.719 10.009 17.172 1.00 96.12 296 PHE A N 1
ATOM 2271 C CA . PHE A 1 296 ? -25.980 9.542 16.599 1.00 96.12 296 PHE A CA 1
ATOM 2272 C C . PHE A 1 296 ? -27.188 9.993 17.419 1.00 96.12 296 PHE A C 1
ATOM 2274 O O . PHE A 1 296 ? -27.184 9.978 18.657 1.00 96.12 296 PHE A O 1
ATOM 2281 N N . THR A 1 297 ? -28.283 10.300 16.724 1.00 96.38 297 THR A N 1
ATOM 2282 C CA . THR A 1 297 ? -29.584 10.398 17.390 1.00 96.38 297 THR A CA 1
ATOM 2283 C C . THR A 1 297 ? -30.042 8.994 17.805 1.00 96.38 297 THR A C 1
ATOM 2285 O O . THR A 1 297 ? -29.698 7.988 17.189 1.00 96.38 297 THR A O 1
ATOM 2288 N N . ALA A 1 298 ? -30.871 8.889 18.847 1.00 94.62 298 ALA A N 1
ATOM 2289 C CA . ALA A 1 298 ? -31.443 7.605 19.247 1.00 94.62 298 ALA A CA 1
ATOM 2290 C C . ALA A 1 298 ? -32.174 6.9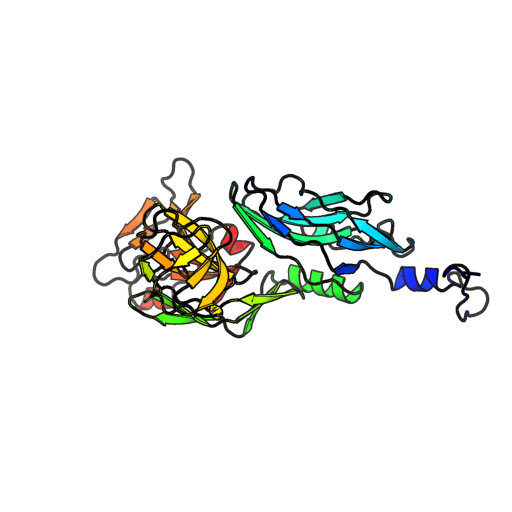03 18.079 1.00 94.62 298 ALA A C 1
ATOM 2292 O O . ALA A 1 298 ? -32.968 7.526 17.367 1.00 94.62 298 ALA A O 1
ATOM 2293 N N . ASN A 1 299 ? -31.966 5.586 17.953 1.00 92.88 299 ASN A N 1
ATOM 2294 C CA . ASN A 1 299 ? -32.507 4.724 16.889 1.00 92.88 299 ASN A CA 1
ATOM 2295 C C . ASN A 1 299 ? -32.042 5.108 15.474 1.00 92.88 299 ASN A C 1
ATOM 2297 O O . ASN A 1 299 ? -32.846 5.143 14.536 1.00 92.88 299 ASN A O 1
ATOM 2301 N N . ARG A 1 300 ? -30.751 5.413 15.334 1.00 95.75 300 ARG A N 1
ATOM 2302 C CA . ARG A 1 300 ? -30.097 5.710 14.060 1.00 95.75 300 ARG A CA 1
ATOM 2303 C C . ARG A 1 300 ? -28.934 4.769 13.797 1.00 95.75 300 ARG A C 1
ATOM 2305 O O . ARG A 1 300 ? -28.497 4.051 14.693 1.00 95.75 300 ARG A O 1
ATOM 2312 N N . TYR A 1 301 ? -28.506 4.763 12.545 1.00 94.81 301 TYR A N 1
ATOM 2313 C CA . TYR A 1 301 ? -27.502 3.866 12.001 1.00 94.81 301 TYR A CA 1
ATOM 2314 C C . TYR A 1 301 ? -26.396 4.685 11.341 1.00 94.81 301 TYR A C 1
ATOM 2316 O O . TYR A 1 301 ? -26.672 5.669 10.651 1.00 94.81 301 TYR A O 1
ATOM 2324 N N . GLY A 1 302 ? -25.159 4.248 11.554 1.00 93.88 302 GLY A N 1
ATOM 2325 C CA . GLY A 1 302 ? -23.999 4.680 10.788 1.00 93.88 302 GLY A CA 1
ATOM 2326 C C . GLY A 1 302 ? -23.741 3.754 9.609 1.00 93.88 302 GLY A C 1
ATOM 2327 O O . GLY A 1 302 ? -24.249 2.635 9.559 1.00 93.88 302 GLY A O 1
ATOM 2328 N N . VAL A 1 303 ? -22.920 4.234 8.685 1.00 95.56 303 VAL A N 1
ATOM 2329 C CA . VAL A 1 303 ? -22.307 3.435 7.622 1.00 95.56 303 VAL A CA 1
ATOM 2330 C C . VAL A 1 303 ? -20.809 3.681 7.712 1.00 95.56 303 VAL A C 1
ATOM 2332 O O . VAL A 1 303 ? -20.406 4.807 7.995 1.00 95.56 303 VAL A O 1
ATOM 2335 N N . SER A 1 304 ? -20.004 2.653 7.490 1.00 95.62 304 SER A N 1
ATOM 2336 C CA . SER A 1 304 ? -18.548 2.753 7.442 1.00 95.62 304 SER A CA 1
ATOM 2337 C C . SER A 1 304 ? -18.070 2.076 6.173 1.00 95.62 304 SER A C 1
ATOM 2339 O O . SER A 1 304 ? -18.579 1.011 5.837 1.00 95.62 304 SER A O 1
ATOM 2341 N N . TRP A 1 305 ? -17.119 2.701 5.490 1.00 96.94 305 TRP A N 1
ATOM 2342 C CA . TRP A 1 305 ? -16.582 2.222 4.217 1.00 96.94 305 TRP A CA 1
ATOM 2343 C C . TRP A 1 305 ? -15.170 1.717 4.432 1.00 96.94 305 TRP A C 1
ATOM 2345 O O . TRP A 1 305 ? -14.344 2.469 4.950 1.00 96.94 305 TRP A O 1
ATOM 2355 N N . VAL A 1 306 ? -14.896 0.471 4.067 1.00 96.25 306 VAL A N 1
ATOM 2356 C CA . VAL A 1 306 ? -13.614 -0.189 4.337 1.00 96.25 306 VAL A CA 1
ATOM 2357 C C . VAL A 1 306 ? -12.801 -0.270 3.052 1.00 96.25 306 VAL A C 1
ATOM 2359 O O . VAL A 1 306 ? -13.290 -0.754 2.030 1.00 96.25 306 VAL A O 1
ATOM 2362 N N . PHE A 1 307 ? -11.551 0.174 3.112 1.00 95.81 307 PHE A N 1
ATOM 2363 C CA . PHE A 1 307 ? -10.630 0.245 1.984 1.00 95.81 307 PHE A CA 1
ATOM 2364 C C . PHE A 1 307 ? -9.321 -0.467 2.323 1.00 95.81 307 PHE A C 1
ATOM 2366 O O . PHE A 1 307 ? -8.721 -0.171 3.347 1.00 95.81 307 PHE A O 1
ATOM 2373 N N . MET A 1 308 ? -8.874 -1.386 1.472 1.00 94.50 308 MET A N 1
ATOM 2374 C CA . MET A 1 308 ? -7.616 -2.123 1.638 1.00 94.50 308 MET A CA 1
ATOM 2375 C C . MET A 1 308 ? -6.497 -1.426 0.867 1.00 94.50 308 MET A C 1
ATOM 2377 O O . MET A 1 308 ? -6.707 -1.102 -0.306 1.00 94.50 308 MET A O 1
ATOM 2381 N N . GLU A 1 309 ? -5.333 -1.224 1.486 1.00 92.81 309 GLU A N 1
ATOM 2382 C CA . GLU A 1 309 ? -4.146 -0.733 0.779 1.00 92.81 309 GLU A CA 1
ATOM 2383 C C . GLU A 1 309 ? -3.680 -1.744 -0.279 1.00 92.81 309 GLU A C 1
ATOM 2385 O O . GLU A 1 309 ? -3.867 -2.955 -0.136 1.00 92.81 309 GLU A O 1
ATOM 2390 N N . ILE A 1 310 ? -3.058 -1.260 -1.358 1.00 89.81 310 ILE A N 1
ATOM 2391 C CA . ILE A 1 310 ? -2.582 -2.110 -2.469 1.00 89.81 310 ILE A CA 1
ATOM 2392 C C . ILE A 1 310 ? -1.623 -3.200 -1.991 1.00 89.81 310 ILE A C 1
ATOM 2394 O O . ILE A 1 310 ? -1.650 -4.318 -2.505 1.00 89.81 310 ILE A O 1
ATOM 2398 N N . ASP A 1 311 ? -0.779 -2.892 -1.008 1.00 85.44 311 ASP A N 1
ATOM 2399 C CA . ASP A 1 311 ? 0.191 -3.843 -0.476 1.00 85.44 311 ASP A CA 1
ATOM 2400 C C . ASP A 1 311 ? -0.452 -4.954 0.378 1.00 85.44 311 ASP A C 1
ATOM 2402 O O . ASP A 1 311 ? 0.176 -5.988 0.613 1.00 85.44 311 ASP A O 1
ATOM 2406 N N . GLY A 1 312 ? -1.714 -4.769 0.782 1.00 88.25 312 GLY A N 1
ATOM 2407 C CA . GLY A 1 312 ? -2.496 -5.707 1.570 1.00 88.25 312 GLY A CA 1
ATOM 2408 C C . GLY A 1 312 ? -2.016 -5.891 3.014 1.00 88.25 312 GLY A C 1
ATOM 2409 O O . GLY A 1 312 ? -2.347 -6.919 3.617 1.00 88.25 312 GLY A O 1
ATOM 2410 N N . GLN A 1 313 ? -1.230 -4.948 3.544 1.00 86.50 313 GLN A N 1
ATOM 2411 C CA . GLN A 1 313 ? -0.673 -4.984 4.905 1.00 86.50 313 GLN A CA 1
ATOM 2412 C C . GLN A 1 313 ? -1.458 -4.128 5.898 1.00 86.50 313 GLN A C 1
ATOM 2414 O O . GLN A 1 313 ? -1.430 -4.410 7.094 1.00 86.50 313 GLN A O 1
ATOM 2419 N N . HIS A 1 314 ? -2.190 -3.126 5.414 1.00 90.81 314 HIS A N 1
ATOM 2420 C CA . HIS A 1 314 ? -3.025 -2.261 6.240 1.00 90.81 314 HIS A CA 1
ATOM 2421 C C . HIS A 1 314 ? -4.328 -1.899 5.527 1.00 90.81 314 HIS A C 1
ATOM 2423 O O . HIS A 1 314 ? -4.472 -2.051 4.310 1.00 90.81 314 HIS A O 1
ATOM 2429 N N . PHE A 1 315 ? -5.313 -1.445 6.294 1.00 94.00 315 PHE A N 1
ATOM 2430 C CA . PHE A 1 315 ? -6.575 -0.983 5.738 1.00 94.00 315 PHE A CA 1
ATOM 2431 C C . PHE A 1 315 ? -7.099 0.249 6.468 1.00 94.00 315 PHE A C 1
ATOM 2433 O O . PHE A 1 315 ? -6.778 0.535 7.623 1.00 94.00 315 PHE A O 1
ATOM 2440 N N . HIS A 1 316 ? -7.947 0.984 5.764 1.00 96.00 316 HIS A N 1
ATOM 2441 C CA . HIS A 1 316 ? -8.536 2.230 6.210 1.00 96.00 316 HIS A CA 1
ATOM 2442 C C . HIS A 1 316 ? -10.048 2.113 6.271 1.00 96.00 316 HIS A C 1
ATOM 2444 O O . HIS A 1 316 ? -10.676 1.416 5.472 1.00 96.00 316 HIS A O 1
ATOM 2450 N N . VAL A 1 317 ? -10.656 2.858 7.186 1.00 97.19 317 VAL A N 1
ATOM 2451 C CA . VAL A 1 317 ? -12.112 2.938 7.280 1.00 97.19 317 VAL A CA 1
ATOM 2452 C C . VAL A 1 317 ? -12.551 4.391 7.288 1.00 97.19 317 VAL A C 1
ATOM 2454 O O . VAL A 1 317 ? -12.065 5.193 8.077 1.00 97.19 317 VAL A O 1
ATOM 2457 N N . VAL A 1 318 ? -13.498 4.745 6.425 1.00 97.88 318 VAL A N 1
ATOM 2458 C CA . VAL A 1 318 ? -14.042 6.104 6.327 1.00 97.88 318 VAL A CA 1
ATOM 2459 C C . VAL A 1 318 ? -15.420 6.156 6.982 1.00 97.88 318 VAL A C 1
ATOM 2461 O O . VAL A 1 318 ? -16.313 5.378 6.635 1.00 97.88 318 VAL A O 1
ATOM 2464 N N . TYR A 1 319 ? -15.618 7.104 7.907 1.00 97.38 319 TYR A N 1
ATOM 2465 C CA . TYR A 1 319 ? -16.931 7.374 8.498 1.00 97.38 319 TYR A CA 1
ATOM 2466 C C . TYR A 1 319 ? -17.952 7.766 7.422 1.00 97.38 319 TYR A C 1
ATOM 2468 O O . TYR A 1 319 ? -17.733 8.676 6.616 1.00 97.38 319 TYR A O 1
ATOM 2476 N N . GLY A 1 320 ? -19.138 7.171 7.494 1.00 95.88 320 GLY A N 1
ATOM 2477 C CA . GLY A 1 320 ? -20.317 7.647 6.789 1.00 95.88 320 GLY A CA 1
ATOM 2478 C C . GLY A 1 320 ? -20.750 9.026 7.284 1.00 95.88 320 GLY A C 1
ATOM 2479 O O . GLY A 1 320 ? -20.634 9.363 8.464 1.00 95.88 320 GLY A O 1
ATOM 2480 N N . GLN A 1 321 ? -21.278 9.823 6.358 1.00 95.62 321 GLN A N 1
ATOM 2481 C CA . GLN A 1 321 ? -21.539 11.248 6.574 1.00 95.62 321 GLN A CA 1
ATOM 2482 C C . GLN A 1 321 ? -22.980 11.563 7.011 1.00 95.62 321 GLN A C 1
ATOM 2484 O O . GLN A 1 321 ? -23.528 12.611 6.670 1.00 95.62 321 GLN A O 1
ATOM 2489 N N . GLY A 1 322 ? -23.649 10.646 7.720 1.00 93.19 322 GLY A N 1
ATOM 2490 C CA . GLY A 1 322 ? -25.048 10.862 8.082 1.00 93.19 322 GLY A CA 1
ATOM 2491 C C . GLY A 1 322 ? -25.582 10.058 9.262 1.00 93.19 322 GLY A C 1
ATOM 2492 O O . GLY A 1 322 ? -25.108 8.974 9.591 1.00 93.19 322 GLY A O 1
ATOM 2493 N N . ASP A 1 323 ? -26.628 10.627 9.862 1.00 95.75 323 ASP A N 1
ATOM 2494 C CA . ASP A 1 323 ? -27.417 10.085 10.972 1.00 95.75 323 ASP A CA 1
ATOM 2495 C C . ASP A 1 323 ? -28.660 9.346 10.432 1.00 95.75 323 ASP A C 1
ATOM 2497 O O . ASP A 1 323 ? -29.796 9.851 10.407 1.00 95.75 323 ASP A O 1
ATOM 2501 N N . TYR A 1 324 ? -28.438 8.151 9.889 1.00 96.38 324 TYR A N 1
ATOM 2502 C CA . TYR A 1 324 ? -29.396 7.493 9.003 1.00 96.38 324 TYR A CA 1
ATOM 2503 C C . TYR A 1 324 ? -30.489 6.714 9.741 1.00 96.38 324 TYR A C 1
ATOM 2505 O O . TYR A 1 324 ? -30.296 6.152 10.818 1.00 96.38 324 TYR A O 1
ATOM 2513 N N . LYS A 1 325 ? -31.681 6.636 9.138 1.00 96.12 325 LYS A N 1
ATOM 2514 C CA . LYS A 1 325 ? -32.596 5.506 9.383 1.00 96.12 325 LYS A CA 1
ATOM 2515 C C . LYS A 1 325 ? -32.091 4.279 8.624 1.00 96.12 325 LYS A C 1
ATOM 2517 O O . LYS A 1 325 ? -31.402 4.441 7.627 1.00 96.12 325 LYS A O 1
ATOM 2522 N N . VAL A 1 326 ? -32.508 3.078 9.029 1.00 94.75 326 VAL A N 1
ATOM 2523 C CA . VAL A 1 326 ? -32.053 1.812 8.418 1.00 94.75 326 VAL A CA 1
ATOM 2524 C C . VAL A 1 326 ? -32.125 1.809 6.884 1.00 94.75 326 VAL A C 1
ATOM 2526 O O . VAL A 1 326 ? -31.128 1.552 6.229 1.00 94.75 326 VAL A O 1
ATOM 2529 N N . ASN A 1 327 ? -33.251 2.229 6.304 1.00 95.19 327 ASN A N 1
ATOM 2530 C CA . ASN A 1 327 ? -33.422 2.264 4.851 1.00 95.19 327 ASN A CA 1
ATOM 2531 C C . ASN A 1 327 ? -32.528 3.308 4.160 1.00 95.19 327 ASN A C 1
ATOM 2533 O O . ASN A 1 327 ? -32.184 3.152 3.002 1.00 95.19 327 ASN A O 1
ATOM 2537 N N . GLN A 1 328 ? -32.170 4.386 4.862 1.00 96.19 328 GLN A N 1
ATOM 2538 C CA . GLN A 1 328 ? -31.256 5.399 4.335 1.00 96.19 328 GLN A CA 1
ATOM 2539 C C . GLN A 1 328 ? -29.801 4.934 4.426 1.00 96.19 328 GLN A C 1
ATOM 2541 O O . GLN A 1 328 ? -29.002 5.322 3.587 1.00 96.19 328 GLN A O 1
ATOM 2546 N N . ALA A 1 329 ? -29.468 4.121 5.433 1.00 94.56 329 ALA A N 1
ATOM 2547 C CA . ALA A 1 329 ? -28.148 3.519 5.568 1.00 94.56 329 ALA A CA 1
ATOM 2548 C C . ALA A 1 329 ? -27.903 2.484 4.458 1.00 94.56 329 ALA A C 1
ATOM 2550 O O . ALA A 1 329 ? -26.835 2.481 3.864 1.00 94.56 329 ALA A O 1
ATOM 2551 N N . GLU A 1 330 ? -28.913 1.674 4.118 1.00 93.88 330 GLU A N 1
ATOM 2552 C CA . GLU A 1 330 ? -28.850 0.702 3.010 1.00 93.88 330 GLU A CA 1
ATOM 2553 C C . GLU A 1 330 ? -28.694 1.361 1.627 1.00 93.88 330 GLU A C 1
ATOM 2555 O O . GLU A 1 330 ? -28.159 0.751 0.706 1.00 93.88 330 GLU A O 1
ATOM 2560 N N . GLU A 1 331 ? -29.165 2.600 1.473 1.00 94.88 331 GLU A N 1
ATOM 2561 C CA . GLU A 1 331 ? -29.068 3.383 0.233 1.00 94.88 331 GLU A CA 1
ATOM 2562 C C . GLU A 1 331 ? -27.878 4.358 0.229 1.00 94.88 331 GLU A C 1
ATOM 2564 O O . GLU A 1 331 ? -27.674 5.076 -0.754 1.00 94.88 331 GLU A O 1
ATOM 2569 N N . ALA A 1 332 ? -27.111 4.432 1.321 1.00 95.31 332 ALA A N 1
ATOM 2570 C CA . ALA A 1 332 ? -25.983 5.344 1.413 1.00 95.31 332 ALA A CA 1
ATOM 2571 C C . ALA A 1 332 ? -24.909 4.942 0.397 1.00 95.31 332 ALA A C 1
ATOM 2573 O O . ALA A 1 332 ? -24.530 3.779 0.298 1.00 95.31 332 ALA A O 1
ATOM 2574 N N . GLY A 1 333 ? -24.414 5.919 -0.359 1.00 94.12 333 GLY A N 1
ATOM 2575 C CA . GLY A 1 333 ? -23.260 5.743 -1.232 1.00 94.12 333 GLY A CA 1
ATOM 2576 C C . GLY A 1 333 ? -21.962 6.139 -0.536 1.00 94.12 333 GLY A C 1
ATOM 2577 O O . GLY A 1 333 ? -21.976 6.856 0.471 1.00 94.12 333 GLY A O 1
ATOM 2578 N N . VAL A 1 334 ? -20.844 5.706 -1.117 1.00 94.50 334 VAL A N 1
ATOM 2579 C CA . VAL A 1 334 ? -19.503 6.154 -0.723 1.00 94.50 334 VAL A CA 1
ATOM 2580 C C . VAL A 1 334 ? -19.454 7.693 -0.759 1.00 94.50 334 VAL A C 1
ATOM 2582 O O . VAL A 1 334 ? -19.991 8.288 -1.703 1.00 94.50 334 VAL A O 1
ATOM 2585 N N . PRO A 1 335 ? -18.848 8.360 0.245 1.00 95.00 335 PRO A N 1
ATOM 2586 C CA . PRO A 1 335 ? -18.671 9.804 0.250 1.00 95.00 335 PRO A CA 1
ATOM 2587 C C . PRO A 1 335 ? -18.065 10.325 -1.056 1.00 95.00 335 PRO A C 1
ATOM 2589 O O . PRO A 1 335 ? -17.156 9.725 -1.622 1.00 95.00 335 PRO A O 1
ATOM 2592 N N . SER A 1 336 ? -18.544 11.478 -1.528 1.00 91.56 336 SER A N 1
ATOM 2593 C CA . SER A 1 336 ? -18.086 12.066 -2.798 1.00 91.56 336 SER A CA 1
ATOM 2594 C C . SER A 1 336 ? -16.659 12.620 -2.751 1.00 91.56 336 SER A C 1
ATOM 2596 O O . SER A 1 336 ? -16.085 12.940 -3.787 1.00 91.56 336 SER A O 1
ATOM 2598 N N . SER A 1 337 ? -16.119 12.803 -1.550 1.00 93.56 337 SER A N 1
ATOM 2599 C CA . SER A 1 337 ? -14.720 13.122 -1.283 1.00 93.56 337 SER A CA 1
ATOM 2600 C C . SER A 1 337 ? -14.218 12.101 -0.274 1.00 93.56 337 SER A C 1
ATOM 2602 O O . SER A 1 337 ? -14.969 11.708 0.620 1.00 93.56 337 SER A O 1
ATOM 2604 N N . LEU A 1 338 ? -12.968 11.685 -0.430 1.00 95.25 338 LEU A N 1
ATOM 2605 C CA . LEU A 1 338 ? -12.299 10.691 0.398 1.00 95.25 338 LEU A CA 1
ATOM 2606 C C . LEU A 1 338 ? -10.885 11.197 0.748 1.00 95.25 338 LEU A C 1
ATOM 2608 O O . LEU A 1 338 ? -10.392 12.104 0.067 1.00 95.25 338 LEU A O 1
ATOM 2612 N N . PRO A 1 339 ? -10.244 10.644 1.793 1.00 94.81 339 PRO A N 1
ATOM 2613 C CA . PRO A 1 339 ? -8.834 10.889 2.087 1.00 94.81 339 PRO A CA 1
ATOM 2614 C C . PRO A 1 339 ? -7.936 10.529 0.901 1.00 94.81 339 PRO A C 1
ATOM 2616 O O . PRO A 1 339 ? -8.219 9.578 0.171 1.00 94.81 339 PRO A O 1
ATOM 2619 N N . ASN A 1 340 ? -6.822 11.244 0.742 1.00 93.06 340 ASN A N 1
ATOM 2620 C CA . ASN A 1 340 ? -5.932 11.047 -0.403 1.00 93.06 340 ASN A CA 1
ATOM 2621 C C . ASN A 1 340 ? -5.309 9.642 -0.435 1.00 93.06 340 ASN A C 1
ATOM 2623 O O . ASN A 1 340 ? -5.147 9.086 -1.519 1.00 93.06 340 ASN A O 1
ATOM 2627 N N . ILE A 1 341 ? -4.992 9.047 0.718 1.00 90.94 341 ILE A N 1
ATOM 2628 C CA . ILE A 1 341 ? -4.472 7.672 0.773 1.00 90.94 341 ILE A CA 1
ATOM 2629 C C . ILE A 1 341 ? -5.493 6.667 0.224 1.00 90.94 341 ILE A C 1
ATOM 2631 O O . ILE A 1 341 ? -5.172 5.820 -0.609 1.00 90.94 341 ILE A O 1
ATOM 2635 N N . VAL A 1 342 ? -6.765 6.855 0.582 1.00 93.25 342 VAL A N 1
ATOM 2636 C CA . VAL A 1 342 ? -7.875 6.010 0.139 1.00 93.25 342 VAL A CA 1
ATOM 2637 C C . VAL A 1 342 ? -8.118 6.141 -1.365 1.00 93.25 342 VAL A C 1
ATOM 2639 O O . VAL A 1 342 ? -8.383 5.143 -2.027 1.00 93.25 342 VAL A O 1
ATOM 2642 N N . THR A 1 343 ? -8.031 7.351 -1.926 1.00 91.12 343 THR A N 1
ATOM 2643 C CA . THR A 1 343 ? -8.275 7.558 -3.364 1.00 91.12 343 THR A CA 1
ATOM 2644 C C . THR A 1 343 ? -7.128 7.106 -4.251 1.00 91.12 343 THR A C 1
ATOM 2646 O O . THR A 1 343 ? -7.367 6.767 -5.405 1.00 91.12 343 THR A O 1
ATOM 2649 N N . ASN A 1 344 ? -5.893 7.170 -3.752 1.00 88.00 344 ASN A N 1
ATOM 2650 C CA . ASN A 1 344 ? -4.703 7.013 -4.586 1.00 88.00 344 ASN A CA 1
ATOM 2651 C C . ASN A 1 344 ? -3.964 5.685 -4.364 1.00 88.00 344 ASN A C 1
ATOM 2653 O O . ASN A 1 344 ? -3.108 5.344 -5.178 1.00 88.00 344 ASN A O 1
ATOM 2657 N N . TYR A 1 345 ? -4.256 4.963 -3.275 1.00 89.62 345 TYR A N 1
ATOM 2658 C CA . TYR A 1 345 ? -3.478 3.791 -2.864 1.00 89.62 345 TYR A CA 1
ATOM 2659 C C . TYR A 1 345 ? -4.317 2.634 -2.288 1.00 89.62 345 TYR A C 1
ATOM 2661 O O . TYR A 1 345 ? -3.768 1.685 -1.731 1.00 89.62 345 TYR A O 1
ATOM 2669 N N . CYS A 1 346 ? -5.648 2.684 -2.402 1.00 92.69 346 CYS A N 1
ATOM 2670 C CA . CYS A 1 346 ? -6.530 1.668 -1.824 1.00 92.69 346 CYS A CA 1
ATOM 2671 C C . CYS A 1 346 ? -7.635 1.206 -2.780 1.00 92.69 346 CYS A C 1
ATOM 2673 O O . CYS A 1 346 ? -8.008 1.908 -3.717 1.00 92.69 346 CYS A O 1
ATOM 2675 N N . ALA A 1 347 ? -8.228 0.051 -2.470 1.00 93.00 347 ALA A N 1
ATOM 2676 C CA . ALA A 1 347 ? -9.447 -0.458 -3.097 1.00 93.00 347 ALA A CA 1
ATOM 2677 C C . ALA A 1 347 ? -10.586 -0.594 -2.076 1.00 93.00 347 ALA A C 1
ATOM 2679 O O . ALA A 1 347 ? -10.369 -1.054 -0.956 1.00 93.00 347 ALA A O 1
ATOM 2680 N N . LEU A 1 348 ? -11.818 -0.248 -2.467 1.00 94.19 348 LEU A N 1
ATOM 2681 C CA . LEU A 1 348 ? -13.016 -0.450 -1.640 1.00 94.19 348 LEU A CA 1
ATOM 2682 C C . LEU A 1 348 ? -13.328 -1.949 -1.489 1.00 94.19 348 LEU A C 1
ATOM 2684 O O . LEU A 1 348 ? -13.424 -2.668 -2.488 1.00 94.19 348 LEU A O 1
ATOM 2688 N N . ILE A 1 349 ? -13.546 -2.415 -0.255 1.00 94.31 349 ILE A N 1
ATOM 2689 C CA . ILE A 1 349 ? -13.820 -3.832 0.038 1.00 94.31 349 ILE A CA 1
ATOM 2690 C C . ILE A 1 349 ? -15.139 -4.096 0.773 1.00 94.31 349 ILE A C 1
ATOM 2692 O O . ILE A 1 349 ? -15.653 -5.213 0.633 1.00 94.31 349 ILE A O 1
ATOM 2696 N N . ALA A 1 350 ? -15.686 -3.115 1.506 1.00 91.00 350 ALA A N 1
ATOM 2697 C CA . ALA A 1 350 ? -16.971 -3.224 2.207 1.00 91.00 350 ALA A CA 1
ATOM 2698 C C . ALA A 1 350 ? -17.661 -1.874 2.431 1.00 91.00 350 ALA A C 1
ATOM 2700 O O . ALA A 1 350 ? -16.944 -0.860 2.619 1.00 91.00 350 ALA A O 1
#

Organism: NCBI:txid412755

Foldseek 3Di:
DDQDQVRAFDDDDPDDPQTGNQQVCLQWVFKWWDPAFDWDAPLQQKIKTAKTKIWFFLWQDSRGGIDIDIDHIDIADHDDALAKKWWKWACVNVHIDIDIDRDCVVCLNGRRIDGFKIWHGHRRDIDIDGFDIQHTDVSSVQLVVQCVVPQKDWDFFQAWDDDDAQFIWGGWGWMDGRPGIAIAQTATLVQKDWFQDADWQKGFDPQRQDDQSQQLWKKAFPQVGDIWGFHGDDDRGMTGTPGRRPHPRGTMMTIRWAWEWAWAQPPPDTDIDIDTPHGHDDPAWAHQNDGGTDGADPQWDWEKWKKAFNNNRHIYIYGHNDNHHPVVNVVGDDDPDDRSCRRRGIDTRD

Radius of gyration: 24.33 Å; chains: 1; bounding box: 71×46×80 Å

pLDDT: mean 91.75, std 6.23, range [60.22, 98.0]